Protein AF-A0A8B7SLT6-F1 (afdb_monomer)

Sequence (217 aa):
MVALENPDGGSEAAGDARGGRRTLHFPGCLPNLAGSQVKRFSASKRKQHFINQAVRNSDLVPKAKGRKSLQRLENTQYLLTLLETDGGTSGLEDGDLAPPAAPGIFAEACNNETYVEVWNDFMNRSGEEQERVLRFLEDEGKSKARRRGPNRGEDRRREDPAYTPGECFQRINRRLRAVLKRTRIPMETLETWEERLLRFFSVSPQAVYTAMLDNRC

Solvent-accessible surface area (backbone atoms only — not comparable to full-atom values): 14299 Å² total; per-residue (Å²): 132,85,86,82,87,86,85,92,80,87,81,86,90,82,80,88,80,91,82,91,77,89,76,86,84,86,88,84,88,78,86,75,80,75,73,82,78,74,77,81,64,51,72,68,59,50,51,50,48,53,51,54,50,50,50,73,70,35,92,83,44,81,70,89,54,52,72,71,54,44,50,50,49,54,49,54,52,51,53,51,53,51,51,54,55,76,69,50,66,100,68,86,78,92,81,69,93,64,75,78,73,76,71,50,76,65,54,49,47,71,67,31,64,71,56,45,49,56,48,48,62,48,70,74,42,55,71,73,52,42,53,51,52,52,51,50,52,51,51,50,50,50,47,53,55,52,73,42,39,92,83,68,58,71,64,56,77,77,58,57,89,44,94,42,77,67,53,53,54,65,69,48,56,70,68,57,45,57,43,60,75,71,48,90,72,62,64,68,59,54,51,54,52,48,54,53,50,54,57,48,40,72,79,37,79,86,63,85,87,78,82,86,73,78,91,81,129

InterPro domains:
  IPR025952 R3H-associated N-terminal domain [PF13902] (46-182)
  IPR039629 R3H domain-containing protein 4 [PTHR32019] (1-216)

Secondary structure (DSSP, 8-state):
------------------------------------------HHHHHHHHHHHHHHHSTTS-----HHHHHHHHHHHHHHHHHHHHHS---------SPPPPPPHHHHHHH-HHHHHHHHHHHTS-HHHHHHHHHHHHHHHHHHHHHS-TTSS--TTTS-S-SSHHHHHHHS-HHHHHHHTTS---HHHHHHHHHHHHHHHHH-TT-----------

Foldseek 3Di:
DDDDDDDDDDDDDDDYDDDDDDDDDDDDDDDDPDPPCPPPDDPVRVVVVVVVVVQVVDPPDPPPQDPVSVVVVVVVVVVVVVVVVVPPDPDDDPDDPDDPPDQPPVSVLCVDPVNVVVVVVLVPDDPVVNVVVVVVVVVVVVVVVVVVPPPPPPPCVVVPPPPDPVVVLVPDDPVVNVCPVVDDDPPVVVVVVVVVVCVVCVVPVPDDDDDPDPPDD

pLDDT: mean 70.29, std 20.54, range [29.11, 96.38]

Radius of gyration: 45.14 Å; Cα contacts (8 Å, |Δi|>4): 29; chains: 1; bounding box: 126×65×81 Å

Organism: Hipposideros armiger (NCBI:txid186990)

Structure (mmCIF, N/CA/C/O backbone):
data_AF-A0A8B7SLT6-F1
#
_entry.id   AF-A0A8B7SLT6-F1
#
loop_
_atom_site.group_PDB
_atom_site.id
_atom_site.type_symbol
_atom_site.label_atom_id
_atom_site.label_alt_id
_atom_site.label_comp_id
_atom_site.label_asym_id
_atom_site.label_entity_id
_atom_site.label_seq_id
_atom_site.pdbx_PDB_ins_code
_atom_site.Cartn_x
_atom_site.Cartn_y
_atom_site.Cartn_z
_atom_site.occupancy
_atom_site.B_iso_or_equiv
_atom_site.auth_seq_id
_atom_site.auth_comp_id
_atom_site.auth_asym_id
_atom_site.auth_atom_id
_atom_site.pdbx_PDB_model_num
ATOM 1 N N . MET A 1 1 ? -104.554 -44.653 42.209 1.00 34.91 1 MET A N 1
ATOM 2 C CA . MET A 1 1 ? -103.519 -43.921 41.443 1.00 34.91 1 MET A CA 1
ATOM 3 C C . MET A 1 1 ? -102.907 -42.911 42.401 1.00 34.91 1 MET A C 1
ATOM 5 O O . MET A 1 1 ? -103.650 -42.073 42.882 1.00 34.91 1 MET A O 1
ATOM 9 N N . VAL A 1 2 ? -101.755 -43.224 43.010 1.00 36.97 2 VAL A N 1
ATOM 10 C CA . VAL A 1 2 ? -100.398 -42.787 42.580 1.00 36.97 2 VAL A CA 1
ATOM 11 C C . VAL A 1 2 ? -100.366 -41.248 42.498 1.00 36.97 2 VAL A C 1
ATOM 13 O O . VAL A 1 2 ? -100.973 -40.708 41.582 1.00 36.97 2 VAL A O 1
ATOM 16 N N . ALA A 1 3 ? -99.978 -40.524 43.562 1.00 33.44 3 ALA A N 1
ATOM 17 C CA . ALA A 1 3 ? -98.608 -40.257 44.068 1.00 33.44 3 ALA A CA 1
ATOM 18 C C . ALA A 1 3 ? -97.830 -39.303 43.126 1.00 33.44 3 ALA A C 1
ATOM 20 O O . ALA A 1 3 ? -97.865 -39.514 41.923 1.00 33.44 3 ALA A O 1
ATOM 21 N N . LEU A 1 4 ? -97.106 -38.262 43.555 1.00 38.06 4 LEU A N 1
ATOM 22 C CA . LEU A 1 4 ? -96.657 -37.837 44.885 1.00 38.06 4 LEU A CA 1
ATOM 23 C C . LEU A 1 4 ? -96.155 -36.365 44.800 1.00 38.06 4 LEU A C 1
ATOM 25 O O . LEU A 1 4 ? -95.495 -36.008 43.830 1.00 38.06 4 LEU A O 1
ATOM 29 N N . GLU A 1 5 ? -96.473 -35.583 45.836 1.00 36.22 5 GLU A N 1
ATOM 30 C CA . GLU A 1 5 ? -95.665 -34.553 46.534 1.00 36.22 5 GLU A CA 1
ATOM 31 C C . GLU A 1 5 ? -95.183 -33.218 45.895 1.00 36.22 5 GLU A C 1
ATOM 33 O O . GLU A 1 5 ? -94.265 -33.124 45.088 1.00 36.22 5 GLU A O 1
ATOM 38 N N . ASN A 1 6 ? -95.813 -32.168 46.439 1.00 34.72 6 ASN A N 1
ATOM 39 C CA . ASN A 1 6 ? -95.406 -30.788 46.779 1.00 34.72 6 ASN A CA 1
ATOM 40 C C . ASN A 1 6 ? -94.359 -30.741 47.944 1.00 34.72 6 ASN A C 1
ATOM 42 O O . ASN A 1 6 ? -94.104 -31.812 48.497 1.00 34.72 6 ASN A O 1
ATOM 46 N N . PRO A 1 7 ? -93.924 -29.581 48.525 1.00 58.62 7 PRO A N 1
ATOM 47 C CA . PRO A 1 7 ? -93.826 -28.178 48.049 1.00 58.62 7 PRO A CA 1
ATOM 48 C C . PRO A 1 7 ? -92.598 -27.349 48.587 1.00 58.62 7 PRO A C 1
ATOM 50 O O . PRO A 1 7 ? -91.807 -27.804 49.404 1.00 58.62 7 PRO A O 1
ATOM 53 N N . ASP A 1 8 ? -92.561 -26.072 48.174 1.00 35.28 8 ASP A N 1
ATOM 54 C CA . ASP A 1 8 ? -92.380 -24.838 48.983 1.00 35.28 8 ASP A CA 1
ATOM 55 C C . ASP A 1 8 ? -91.033 -24.245 49.449 1.00 35.28 8 ASP A C 1
ATOM 57 O O . ASP A 1 8 ? -90.126 -24.897 49.957 1.00 35.28 8 ASP A O 1
ATOM 61 N N . GLY A 1 9 ? -91.034 -22.902 49.379 1.00 30.88 9 GLY A N 1
ATOM 62 C CA . GLY A 1 9 ? -90.126 -21.945 50.023 1.00 30.88 9 GLY A CA 1
ATOM 63 C C . GLY A 1 9 ? -89.819 -20.757 49.095 1.00 30.88 9 GLY A C 1
ATOM 64 O O . GLY A 1 9 ? -88.844 -20.815 48.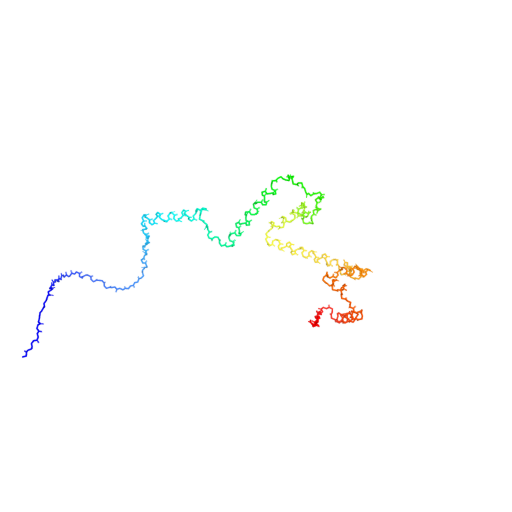357 1.00 30.88 9 GLY A O 1
ATOM 65 N N . GLY A 1 10 ? -90.706 -19.760 48.935 1.00 30.88 10 GLY A N 1
ATOM 66 C CA . GLY A 1 10 ? -90.735 -18.504 49.722 1.00 30.88 10 GLY A CA 1
ATOM 67 C C . GLY A 1 10 ? -89.516 -17.603 49.413 1.00 30.88 10 GLY A C 1
ATOM 68 O O . GLY A 1 10 ? -88.392 -18.038 49.595 1.00 30.88 10 GLY A O 1
ATOM 69 N N . SER A 1 11 ? -89.596 -16.348 48.957 1.00 38.28 11 SER A N 1
ATOM 70 C CA . SER A 1 11 ? -90.464 -15.263 49.413 1.00 38.28 11 SER A CA 1
ATOM 71 C C . SER A 1 11 ? -90.471 -14.077 48.425 1.00 38.28 11 SER A C 1
ATOM 73 O O . SER A 1 11 ? -89.460 -13.741 47.809 1.00 38.28 11 SER A O 1
ATOM 75 N N . GLU A 1 12 ? -91.643 -13.452 48.362 1.00 30.81 12 GLU A N 1
ATOM 76 C CA . GLU A 1 12 ? -92.057 -12.148 47.825 1.00 30.81 12 GLU A CA 1
ATOM 77 C C . GLU A 1 12 ? -91.106 -10.980 48.178 1.00 30.81 12 GLU A C 1
ATOM 79 O O . GLU A 1 12 ? -90.474 -10.990 49.229 1.00 30.81 12 GLU A O 1
ATOM 84 N N . ALA A 1 13 ? -90.798 -10.052 47.264 1.00 31.53 13 ALA A N 1
ATOM 85 C CA . ALA A 1 13 ? -91.570 -8.899 46.756 1.00 31.53 13 ALA A CA 1
ATOM 86 C C . ALA A 1 13 ? -91.250 -7.578 47.480 1.00 31.53 13 ALA A C 1
ATOM 88 O O . ALA A 1 13 ? -91.223 -7.514 48.702 1.00 31.53 13 ALA A O 1
ATOM 89 N N . ALA A 1 14 ? -91.031 -6.535 46.674 1.00 33.81 14 ALA A N 1
ATOM 90 C CA . ALA A 1 14 ? -91.301 -5.104 46.889 1.00 33.81 14 ALA A CA 1
ATOM 91 C C . ALA A 1 14 ? -90.418 -4.363 45.866 1.00 33.81 14 ALA A C 1
ATOM 93 O O . ALA A 1 14 ? -89.196 -4.446 45.913 1.00 33.81 14 ALA A O 1
ATOM 94 N N . GLY A 1 15 ? -90.965 -3.777 44.803 1.00 29.11 15 GLY A N 1
ATOM 95 C CA . GLY A 1 15 ? -91.937 -2.689 44.876 1.00 29.11 15 GLY A CA 1
ATOM 96 C C . GLY A 1 15 ? -91.137 -1.387 44.930 1.00 29.11 15 GLY A C 1
ATOM 97 O O . GLY A 1 15 ? -90.548 -1.086 45.956 1.00 29.11 15 GLY A O 1
ATOM 98 N N . ASP A 1 16 ? -90.912 -0.762 43.771 1.00 29.59 16 ASP A N 1
ATOM 99 C CA . ASP A 1 16 ? -91.577 0.503 43.390 1.00 29.59 16 ASP A CA 1
ATOM 100 C C . ASP A 1 16 ? -90.836 1.713 44.017 1.00 29.59 16 ASP A C 1
ATOM 102 O O . ASP A 1 16 ? -90.320 1.647 45.117 1.00 29.59 16 ASP A O 1
ATOM 106 N N . ALA A 1 17 ? -90.662 2.886 43.431 1.00 32.38 17 ALA A N 1
ATOM 107 C CA . ALA A 1 17 ? -91.117 3.452 42.188 1.00 32.38 17 ALA A CA 1
ATOM 108 C C . ALA A 1 17 ? -90.279 4.726 41.952 1.00 32.38 17 ALA A C 1
ATOM 110 O O . ALA A 1 17 ? -89.983 5.472 42.881 1.00 32.38 17 ALA A O 1
ATOM 111 N N . ARG A 1 18 ? -90.072 5.025 40.668 1.00 33.69 18 ARG A N 1
ATOM 112 C CA . ARG A 1 18 ? -90.150 6.367 40.060 1.00 33.69 18 ARG A CA 1
ATOM 113 C C . ARG A 1 18 ? -89.019 7.374 40.288 1.00 33.69 18 ARG A C 1
ATOM 115 O O . ARG A 1 18 ? -88.792 7.910 41.361 1.00 33.69 18 ARG A O 1
ATOM 122 N N . GLY A 1 19 ? -88.477 7.800 39.149 1.00 32.41 19 GLY A N 1
ATOM 123 C CA . GLY A 1 19 ? -87.758 9.062 39.013 1.00 32.41 19 GLY A CA 1
ATOM 124 C C . GLY A 1 19 ? -87.166 9.267 37.625 1.00 32.41 19 GLY A C 1
ATOM 125 O O . GLY A 1 19 ? -86.016 9.665 37.505 1.00 32.41 19 GLY A O 1
ATOM 126 N N . GLY A 1 20 ? -87.912 8.953 36.562 1.00 32.75 20 GLY A N 1
ATOM 127 C CA . GLY A 1 20 ? -87.465 9.229 35.202 1.00 32.75 20 GLY A CA 1
ATOM 128 C C . GLY A 1 20 ? -87.372 10.732 34.951 1.00 32.75 20 GLY A C 1
ATOM 129 O O . GLY A 1 20 ? -88.389 11.424 34.939 1.00 32.75 20 GLY A O 1
ATOM 130 N N . ARG A 1 21 ? -86.173 11.225 34.639 1.00 37.00 21 ARG A N 1
ATOM 131 C CA . ARG A 1 21 ? -86.024 12.367 33.738 1.00 37.00 21 ARG A CA 1
ATOM 132 C C . ARG A 1 21 ? -85.173 11.931 32.556 1.00 37.00 21 ARG A C 1
ATOM 134 O O . ARG A 1 21 ? -84.009 11.573 32.682 1.00 37.00 21 ARG A O 1
ATOM 141 N N . ARG A 1 22 ? -85.866 11.868 31.424 1.00 41.84 22 ARG A N 1
ATOM 142 C CA . ARG A 1 22 ? -85.396 11.473 30.105 1.00 41.84 22 ARG A CA 1
ATOM 143 C C . ARG A 1 22 ? -84.306 12.429 29.634 1.00 41.84 22 ARG A C 1
ATOM 145 O O . ARG A 1 22 ? -84.577 13.618 29.504 1.00 41.84 22 ARG A O 1
ATOM 152 N N . THR A 1 23 ? -83.175 11.878 29.220 1.00 39.81 23 THR A N 1
ATOM 153 C CA . THR A 1 23 ? -82.415 12.456 28.112 1.00 39.81 23 THR A CA 1
ATOM 154 C C . THR A 1 23 ? -81.866 11.306 27.287 1.00 39.81 23 THR A C 1
ATOM 156 O O . THR A 1 23 ? -80.933 10.613 27.684 1.00 39.81 23 THR A O 1
ATOM 159 N N . LEU A 1 24 ? -82.545 11.047 26.169 1.00 36.31 24 LEU A N 1
ATOM 160 C CA . LEU A 1 24 ? -82.068 10.147 25.134 1.00 36.31 24 LEU A CA 1
ATOM 161 C C . LEU A 1 24 ? -80.771 10.715 24.549 1.00 36.31 24 LEU A C 1
ATOM 163 O O . LEU A 1 24 ? -80.653 11.902 24.257 1.00 36.31 24 LEU A O 1
ATOM 167 N N . HIS A 1 25 ? -79.815 9.809 24.446 1.00 40.84 25 HIS A N 1
ATOM 168 C CA . HIS A 1 25 ? -78.479 9.919 23.887 1.00 40.84 25 HIS A CA 1
ATOM 169 C C . HIS A 1 25 ? -78.515 10.166 22.369 1.00 40.84 25 HIS A C 1
ATOM 171 O O . HIS A 1 25 ? -79.418 9.635 21.729 1.00 40.84 25 HIS A O 1
ATOM 177 N N . PHE A 1 26 ? -77.537 10.898 21.807 1.00 33.25 26 PHE A N 1
ATOM 178 C CA . PHE A 1 26 ? -76.653 10.485 20.686 1.00 33.25 26 PHE A CA 1
ATOM 179 C C . PHE A 1 26 ? -75.786 11.663 20.158 1.00 33.25 26 PHE A C 1
ATOM 181 O O . PHE A 1 26 ? -76.060 12.809 20.504 1.00 33.25 26 PHE A O 1
ATOM 188 N N . PRO A 1 27 ? -74.650 11.412 19.468 1.00 50.28 27 PRO A N 1
ATOM 189 C CA . PRO A 1 27 ? -73.320 11.688 20.011 1.00 50.28 27 PRO A CA 1
ATOM 190 C C . PRO A 1 27 ? -72.501 12.664 19.141 1.00 50.28 27 PRO A C 1
ATOM 192 O O . PRO A 1 27 ? -72.749 12.815 17.948 1.00 50.28 27 PRO A O 1
ATOM 195 N N . GLY A 1 28 ? -71.445 13.258 19.699 1.00 35.59 28 GLY A N 1
ATOM 196 C CA . GLY A 1 28 ? -70.486 14.009 18.886 1.00 35.59 28 GLY A CA 1
ATOM 197 C C . GLY A 1 28 ? -69.401 14.719 19.686 1.00 35.59 28 GLY A C 1
ATOM 198 O O . GLY A 1 28 ? -69.618 15.822 20.161 1.00 35.59 28 GLY A O 1
ATOM 199 N N . CYS A 1 29 ? -68.232 14.073 19.762 1.00 45.47 29 CYS A N 1
ATOM 200 C CA . CYS A 1 29 ? -66.897 14.650 19.970 1.00 45.47 29 CYS A CA 1
ATOM 201 C C . CYS A 1 29 ? -66.620 15.458 21.250 1.00 45.47 29 CYS A C 1
ATOM 203 O O . CYS A 1 29 ? -66.844 16.655 21.266 1.00 45.47 29 CYS A O 1
ATOM 205 N N . LEU A 1 30 ? -65.958 14.828 22.235 1.00 45.31 30 LEU A N 1
ATOM 206 C CA . LEU A 1 30 ? -64.610 15.190 22.728 1.00 45.31 30 LEU A CA 1
ATOM 207 C C . LEU A 1 30 ? -64.044 13.994 23.535 1.00 45.31 30 LEU A C 1
ATOM 209 O O . LEU A 1 30 ? -64.775 13.433 24.355 1.00 45.31 30 LEU A O 1
ATOM 213 N N . PRO A 1 31 ? -62.783 13.553 23.338 1.00 44.34 31 PRO A N 1
ATOM 214 C CA . PRO A 1 31 ? -62.210 12.499 24.167 1.00 44.34 31 PRO A CA 1
ATOM 215 C C . PRO A 1 31 ? -62.012 13.026 25.591 1.00 44.34 31 PRO A C 1
ATOM 217 O O . PRO A 1 31 ? -61.275 13.984 25.825 1.00 44.34 31 PRO A O 1
ATOM 220 N N . ASN A 1 32 ? -62.688 12.386 26.544 1.00 46.81 32 ASN A N 1
ATOM 221 C CA . ASN A 1 32 ? -62.491 12.615 27.967 1.00 46.81 32 ASN A CA 1
ATOM 222 C C . ASN A 1 32 ? -61.027 12.290 28.300 1.00 46.81 32 ASN A C 1
ATOM 224 O O . ASN A 1 32 ? -60.573 11.174 28.033 1.00 46.81 32 ASN A O 1
ATOM 228 N N . LEU A 1 33 ? -60.283 13.265 28.830 1.00 46.06 33 LEU A N 1
ATOM 229 C CA . LEU A 1 33 ? -58.910 13.081 29.293 1.00 46.06 33 LEU A CA 1
ATOM 230 C C . LEU A 1 33 ? -58.903 11.917 30.284 1.00 46.06 33 LEU A C 1
ATOM 232 O O . LEU A 1 33 ? -59.396 12.038 31.405 1.00 46.06 33 LEU A O 1
ATOM 236 N N . ALA A 1 34 ? -58.379 10.771 29.844 1.00 40.78 34 ALA A N 1
ATOM 237 C CA . ALA A 1 34 ? -58.188 9.615 30.695 1.00 40.78 34 ALA A CA 1
ATOM 238 C C . ALA A 1 34 ? -57.331 10.059 31.880 1.00 40.78 34 ALA A C 1
ATOM 240 O O . ALA A 1 34 ? -56.144 10.357 31.731 1.00 40.78 34 ALA A O 1
ATOM 241 N N . GLY A 1 35 ? -57.964 10.149 33.051 1.00 39.09 35 GLY A N 1
ATOM 242 C CA . GLY A 1 35 ? -57.286 10.419 34.303 1.00 39.09 35 GLY A CA 1
ATOM 243 C C . GLY A 1 35 ? -56.084 9.492 34.414 1.00 39.09 35 GLY A C 1
ATOM 244 O O . GLY A 1 35 ? -56.218 8.273 34.297 1.00 39.09 35 GLY A O 1
ATOM 245 N N . SER A 1 36 ? -54.909 10.093 34.586 1.00 44.12 36 SER A N 1
ATOM 246 C CA . SER A 1 36 ? -53.654 9.397 34.827 1.00 44.12 36 SER A CA 1
ATOM 247 C C . SER A 1 36 ? -53.840 8.455 36.015 1.00 44.12 36 SER A C 1
ATOM 249 O O . SER A 1 36 ? -53.837 8.870 37.175 1.00 44.12 36 SER A O 1
ATOM 251 N N . GLN A 1 37 ? -54.055 7.171 35.727 1.00 48.66 37 GLN A N 1
ATOM 252 C CA . GLN A 1 37 ? -54.092 6.116 36.729 1.00 48.66 37 GLN A CA 1
ATOM 253 C C . GLN A 1 37 ? -52.653 5.871 37.185 1.00 48.66 37 GLN A C 1
ATOM 255 O O . GLN A 1 37 ? -52.019 4.878 36.818 1.00 48.66 37 GLN A O 1
ATOM 260 N N . VAL A 1 38 ? -52.111 6.788 37.990 1.00 51.38 38 VAL A N 1
ATOM 261 C CA . VAL A 1 38 ? -50.897 6.527 38.759 1.00 51.38 38 VAL A CA 1
ATOM 262 C C . VAL A 1 38 ? -51.265 5.427 39.746 1.00 51.38 38 VAL A C 1
ATOM 264 O O . VAL A 1 38 ? -51.829 5.685 40.810 1.00 51.38 38 VAL A O 1
ATOM 267 N N . LYS A 1 39 ? -50.994 4.173 39.363 1.00 63.06 39 LYS A N 1
ATOM 268 C CA . LYS A 1 39 ? -51.107 3.003 40.237 1.00 63.06 39 LYS A CA 1
ATOM 269 C C . LYS A 1 39 ? -50.317 3.314 41.505 1.00 63.06 39 LYS A C 1
ATOM 271 O O . LYS A 1 39 ? -49.088 3.271 41.505 1.00 63.06 39 LYS A O 1
ATOM 276 N N . ARG A 1 40 ? -51.022 3.675 42.581 1.00 64.38 40 ARG A N 1
ATOM 277 C CA . ARG A 1 40 ? -50.433 3.928 43.897 1.00 64.38 40 ARG A CA 1
ATOM 278 C C . ARG A 1 40 ? -49.821 2.619 44.380 1.00 64.38 40 ARG A C 1
ATOM 280 O O . ARG A 1 40 ? -50.506 1.751 44.910 1.00 64.38 40 ARG A O 1
ATOM 287 N N . PHE A 1 41 ? -48.526 2.451 44.131 1.00 61.34 41 PHE A N 1
ATOM 288 C CA . PHE A 1 41 ? -47.772 1.316 44.636 1.00 61.34 41 PHE A CA 1
ATOM 289 C C . PHE A 1 41 ? -47.784 1.358 46.163 1.00 61.34 41 PHE A C 1
ATOM 291 O O . PHE A 1 41 ? -47.546 2.414 46.760 1.00 61.34 41 PHE A O 1
ATOM 298 N N . SER A 1 42 ? -48.052 0.209 46.787 1.00 75.75 42 SER A N 1
ATOM 299 C CA . SER A 1 42 ? -47.973 0.065 48.239 1.00 75.75 42 SER A CA 1
ATOM 300 C C . SER A 1 42 ? -46.590 0.492 48.739 1.00 75.75 42 SER A C 1
ATOM 302 O O . SER A 1 42 ? -45.593 0.376 48.020 1.00 75.75 42 SER A O 1
ATOM 304 N N . ALA A 1 43 ? -46.506 0.978 49.979 1.00 76.88 43 ALA A N 1
ATOM 305 C CA . ALA A 1 43 ? -45.235 1.389 50.579 1.00 76.88 43 ALA A CA 1
ATOM 306 C C . ALA A 1 43 ? -44.180 0.267 50.515 1.00 76.88 43 ALA A C 1
ATOM 308 O O . ALA A 1 43 ? -43.015 0.534 50.236 1.00 76.88 43 ALA A O 1
ATOM 309 N N . SER A 1 44 ? -44.608 -0.992 50.666 1.00 77.00 44 SER A N 1
ATOM 310 C CA . SER A 1 44 ? -43.767 -2.180 50.473 1.00 77.00 44 SER A CA 1
ATOM 311 C C . SER A 1 44 ? -43.239 -2.295 49.037 1.00 77.00 44 SER A C 1
ATOM 313 O O . SER A 1 44 ? -42.033 -2.400 48.824 1.00 77.00 44 SER A O 1
ATOM 315 N N . LYS A 1 45 ? -44.105 -2.152 48.025 1.00 81.75 45 LYS A N 1
ATOM 316 C CA . LYS A 1 45 ? -43.701 -2.211 46.612 1.00 81.75 45 LYS A CA 1
ATOM 317 C C . LYS A 1 45 ? -42.795 -1.042 46.209 1.00 81.75 45 LYS A C 1
ATOM 319 O O . LYS A 1 45 ? -41.903 -1.214 45.383 1.00 81.75 45 LYS A O 1
ATOM 324 N N . ARG A 1 46 ? -42.973 0.125 46.835 1.00 84.44 46 ARG A N 1
ATOM 325 C CA . ARG A 1 46 ? -42.097 1.292 46.666 1.00 84.44 46 ARG A CA 1
ATOM 326 C C . ARG A 1 46 ? -40.727 1.077 47.320 1.00 84.44 46 ARG A C 1
ATOM 328 O O . ARG A 1 46 ? -39.715 1.356 46.689 1.00 84.44 46 ARG A O 1
ATOM 335 N N . LYS A 1 47 ? -40.674 0.518 48.535 1.00 85.19 47 LYS A N 1
ATOM 336 C CA . LYS A 1 47 ? -39.412 0.117 49.183 1.00 85.19 47 LYS A CA 1
ATOM 337 C C . LYS A 1 47 ? -38.673 -0.935 48.355 1.00 85.19 47 LYS A C 1
ATOM 339 O O . LYS A 1 47 ? -37.494 -0.756 48.074 1.00 85.19 47 LYS A O 1
ATOM 344 N N . GLN A 1 48 ? -39.376 -1.959 47.869 1.00 87.12 48 GLN A N 1
ATOM 345 C CA . GLN A 1 48 ? -38.794 -2.977 46.992 1.00 87.12 48 GLN A CA 1
ATOM 346 C C . GLN A 1 48 ? -38.254 -2.377 45.687 1.00 87.12 48 GLN A C 1
ATOM 348 O O . GLN A 1 48 ? -37.219 -2.815 45.196 1.00 87.12 48 GLN A O 1
ATOM 353 N N . HIS A 1 49 ? -38.918 -1.360 45.130 1.00 84.69 49 HIS A N 1
ATOM 354 C CA . HIS A 1 49 ? -38.418 -0.640 43.960 1.00 84.69 49 HIS A CA 1
ATOM 355 C C . HIS A 1 49 ? -37.072 0.034 44.245 1.00 84.69 49 HIS A C 1
ATOM 357 O O . HIS A 1 49 ? -36.136 -0.158 43.476 1.00 84.69 49 HIS A O 1
ATOM 363 N N . PHE A 1 50 ? -36.949 0.766 45.355 1.00 85.25 50 PHE A N 1
ATOM 364 C CA . PHE A 1 50 ? -35.692 1.422 45.726 1.00 85.25 50 PHE A CA 1
ATOM 365 C C . PHE A 1 50 ? -34.582 0.426 46.063 1.00 85.25 50 PHE A C 1
ATOM 367 O O . PHE A 1 50 ? -33.449 0.626 45.640 1.00 85.25 50 PHE A O 1
ATOM 374 N N . ILE A 1 51 ? -34.909 -0.684 46.731 1.00 82.12 5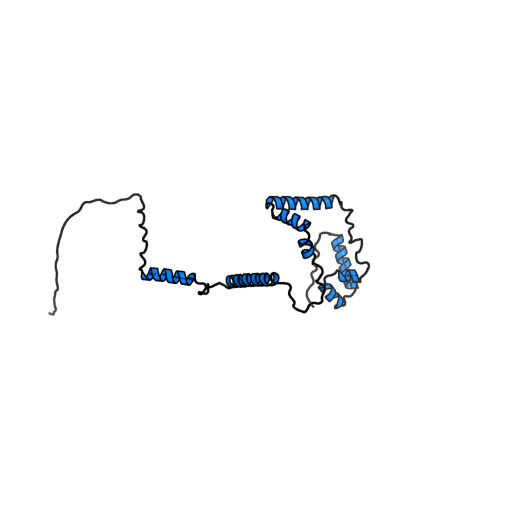1 ILE A N 1
ATOM 375 C CA . ILE A 1 51 ? -33.961 -1.778 46.983 1.00 82.12 51 ILE A CA 1
ATOM 376 C C . ILE A 1 51 ? -33.481 -2.368 45.653 1.00 82.12 51 ILE A C 1
ATOM 378 O O . ILE A 1 51 ? -32.284 -2.425 45.397 1.00 82.12 51 ILE A O 1
ATOM 382 N N . ASN A 1 52 ? -34.397 -2.722 44.750 1.00 79.25 52 ASN A N 1
ATOM 383 C CA . ASN A 1 52 ? -34.047 -3.262 43.436 1.00 79.25 52 ASN A CA 1
ATOM 384 C C . ASN A 1 52 ? -33.274 -2.252 42.571 1.00 79.25 52 ASN A C 1
ATOM 386 O O . ASN A 1 52 ? -32.486 -2.646 41.715 1.00 79.25 52 ASN A O 1
ATOM 390 N N . GLN A 1 53 ? -33.521 -0.955 42.748 1.00 77.69 53 GLN A N 1
ATOM 391 C CA . GLN A 1 53 ? -32.814 0.111 42.047 1.00 77.69 53 GLN A CA 1
ATOM 392 C C . GLN A 1 53 ? -31.397 0.299 42.598 1.00 77.69 53 GLN A C 1
ATOM 394 O O . GLN A 1 53 ? -30.467 0.437 41.812 1.00 77.69 53 GLN A O 1
ATOM 399 N N . ALA A 1 54 ? -31.211 0.234 43.917 1.00 74.62 54 ALA A N 1
ATOM 400 C CA . ALA A 1 54 ? -29.896 0.268 44.550 1.00 74.62 54 ALA A CA 1
ATOM 401 C C . ALA A 1 54 ? -29.066 -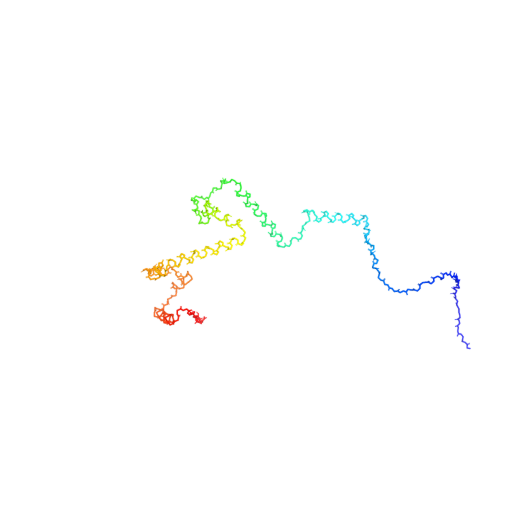0.979 44.203 1.00 74.62 54 ALA A C 1
ATOM 403 O O . ALA A 1 54 ? -27.896 -0.859 43.875 1.00 74.62 54 ALA A O 1
ATOM 404 N N . VAL A 1 55 ? -29.691 -2.159 44.173 1.00 70.06 55 VAL A N 1
ATOM 405 C CA . VAL A 1 55 ? -29.054 -3.432 43.792 1.00 70.06 55 VAL A CA 1
ATOM 406 C C . VAL A 1 55 ? -28.634 -3.444 42.316 1.00 70.06 55 VAL A C 1
ATOM 408 O O . VAL A 1 55 ? -27.586 -3.969 41.980 1.00 70.06 55 VAL A O 1
ATOM 411 N N . ARG A 1 56 ? -29.402 -2.829 41.406 1.00 65.62 56 ARG A N 1
ATOM 412 C CA . ARG A 1 56 ? -28.994 -2.703 39.989 1.00 65.62 56 ARG A CA 1
ATOM 413 C C . ARG A 1 56 ? -27.884 -1.678 39.748 1.00 65.62 56 ARG A C 1
ATOM 415 O O . ARG A 1 56 ? -27.218 -1.753 38.715 1.00 65.62 56 ARG A O 1
ATOM 422 N N . ASN A 1 57 ? -27.742 -0.714 40.653 1.00 61.38 57 ASN A N 1
ATOM 423 C CA . ASN A 1 57 ? -26.730 0.338 40.593 1.00 61.38 57 ASN A CA 1
ATOM 424 C C . ASN A 1 57 ? -25.521 0.055 41.493 1.00 61.38 57 ASN A C 1
ATOM 426 O O . ASN A 1 57 ? -24.602 0.865 41.508 1.00 61.38 57 ASN A O 1
ATOM 430 N N . SER A 1 58 ? -25.504 -1.057 42.234 1.00 66.44 58 SER A N 1
ATOM 431 C CA . SER A 1 58 ? -24.329 -1.462 42.993 1.00 66.44 58 SER A CA 1
ATOM 432 C C . SER A 1 58 ? -23.353 -2.196 42.079 1.00 66.44 58 SER A C 1
ATOM 434 O O . SER A 1 58 ? -23.732 -3.080 41.309 1.00 66.44 58 SER A O 1
ATOM 436 N N . ASP A 1 59 ? -22.069 -1.871 42.210 1.00 57.62 59 ASP A N 1
ATOM 437 C CA . ASP A 1 59 ? -20.976 -2.570 41.519 1.00 57.62 59 ASP A CA 1
ATOM 438 C C . ASP A 1 59 ? -20.825 -4.038 41.968 1.00 57.62 59 ASP A C 1
ATOM 440 O O . ASP A 1 59 ? -20.062 -4.805 41.386 1.00 57.62 59 ASP A O 1
ATOM 444 N N . LEU A 1 60 ? -21.591 -4.441 42.989 1.00 54.50 60 LEU A N 1
ATOM 445 C CA . LEU A 1 60 ? -21.634 -5.784 43.565 1.00 54.50 60 LEU A CA 1
ATOM 446 C C . LEU A 1 60 ? -22.594 -6.738 42.839 1.00 54.50 60 LEU A C 1
ATOM 448 O O . LEU A 1 60 ? -22.541 -7.941 43.086 1.00 54.50 60 LEU A O 1
ATOM 452 N N . VAL A 1 61 ? -23.473 -6.246 41.956 1.00 52.75 61 VAL A N 1
ATOM 453 C CA . VAL A 1 61 ? -24.245 -7.124 41.069 1.00 52.75 61 VAL A CA 1
ATOM 454 C C . VAL A 1 61 ? -23.499 -7.236 39.751 1.00 52.75 61 VAL A C 1
ATOM 456 O O . VAL A 1 61 ? -23.346 -6.222 39.063 1.00 52.75 61 VAL A O 1
ATOM 459 N N . PRO A 1 62 ? -23.076 -8.449 39.346 1.00 58.78 62 PRO A N 1
ATOM 460 C CA . PRO A 1 62 ? -22.547 -8.663 38.016 1.00 58.78 62 PR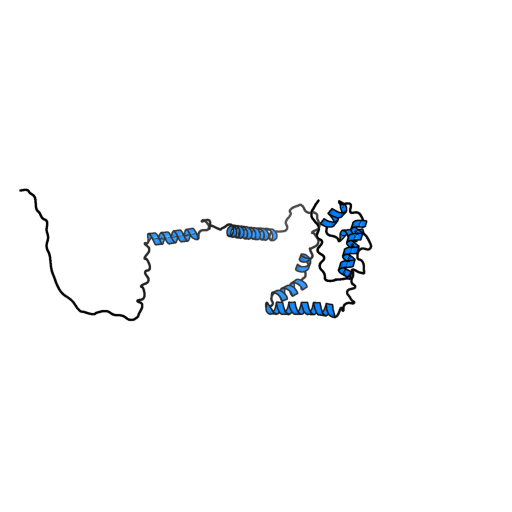O A CA 1
ATOM 461 C C . PRO A 1 62 ? -23.599 -8.179 37.023 1.00 58.78 62 PRO A C 1
ATOM 463 O O . PRO A 1 62 ? -24.626 -8.828 36.807 1.00 58.78 62 PRO A O 1
ATOM 466 N N . LYS A 1 63 ? -23.376 -7.005 36.415 1.00 56.53 63 LYS A N 1
ATOM 467 C CA . LYS A 1 63 ? -24.082 -6.665 35.185 1.00 56.53 63 LYS A CA 1
ATOM 468 C C . LYS A 1 63 ? -23.859 -7.875 34.297 1.00 56.53 63 LYS A C 1
ATOM 470 O O . LYS A 1 63 ? -22.709 -8.280 34.132 1.00 56.53 63 LYS A O 1
ATOM 475 N N . ALA A 1 64 ? -24.932 -8.473 33.786 1.00 57.94 64 ALA A N 1
ATOM 476 C CA . ALA A 1 64 ? -24.850 -9.509 32.768 1.00 57.94 64 ALA A CA 1
ATOM 477 C C . ALA A 1 64 ? -24.249 -8.864 31.509 1.00 57.94 64 ALA A C 1
ATOM 479 O O . ALA A 1 64 ? -24.934 -8.491 30.560 1.00 57.94 64 ALA A O 1
ATOM 480 N N . LYS A 1 65 ? -22.943 -8.608 31.568 1.00 65.62 65 LYS A N 1
ATOM 481 C CA . LYS A 1 65 ? -22.115 -8.065 30.517 1.00 65.62 65 LYS A CA 1
ATOM 482 C C . LYS A 1 65 ? -21.955 -9.244 29.581 1.00 65.62 65 LYS A C 1
ATOM 484 O O . LYS A 1 65 ? -21.261 -10.204 29.896 1.00 65.62 65 LYS A O 1
ATOM 489 N N . GLY A 1 66 ? -22.650 -9.207 28.446 1.00 80.44 66 GLY A N 1
ATOM 490 C CA . GLY A 1 66 ? -22.388 -10.171 27.383 1.00 80.44 66 GLY A CA 1
ATOM 491 C C . GLY A 1 66 ? -20.896 -10.160 27.040 1.00 80.44 66 GLY A C 1
ATOM 492 O O . GLY A 1 66 ? -20.216 -9.160 27.276 1.00 80.44 66 GLY A O 1
ATOM 493 N N . ARG A 1 67 ? -20.386 -11.241 26.448 1.00 82.94 67 ARG A N 1
ATOM 494 C CA . ARG A 1 67 ? -18.959 -11.418 26.113 1.00 82.94 67 ARG A CA 1
ATOM 495 C C . ARG A 1 67 ? -18.295 -10.164 25.519 1.00 82.94 67 ARG A C 1
ATOM 497 O O . ARG A 1 67 ? -17.190 -9.811 25.897 1.00 82.94 67 ARG A O 1
ATOM 504 N N . LYS A 1 68 ? -19.004 -9.426 24.657 1.00 87.38 68 LYS A N 1
ATOM 505 C CA . LYS A 1 68 ? -18.541 -8.158 24.060 1.00 87.38 68 LYS A CA 1
ATOM 506 C C . LYS A 1 68 ? -18.357 -7.018 25.072 1.00 87.38 68 LYS A C 1
ATOM 508 O O . LYS A 1 68 ? -17.451 -6.210 24.917 1.00 87.38 68 LYS A O 1
ATOM 513 N N . SER A 1 69 ? -19.225 -6.912 26.075 1.00 84.06 69 SER A N 1
ATOM 514 C CA . SER A 1 69 ? -19.106 -5.911 27.143 1.00 84.06 69 SER A CA 1
ATOM 515 C C . SER A 1 69 ? -18.036 -6.286 28.165 1.00 84.06 69 SER A C 1
ATOM 517 O O . SER A 1 69 ? -17.438 -5.377 28.732 1.00 84.06 69 SER A O 1
ATOM 519 N N . LEU A 1 70 ? -17.811 -7.582 28.396 1.00 85.31 70 LEU A N 1
ATOM 520 C CA . LEU A 1 70 ? -16.697 -8.070 29.208 1.00 85.31 70 LEU A CA 1
ATOM 521 C C . LEU A 1 70 ? -15.367 -7.763 28.507 1.00 85.31 70 LEU A C 1
ATOM 523 O O . LEU A 1 70 ? -14.543 -7.063 29.075 1.00 85.31 70 LEU A O 1
ATOM 527 N N . GLN A 1 71 ? -15.248 -8.114 27.222 1.00 88.25 71 GLN A N 1
ATOM 528 C CA . GLN A 1 71 ? -14.070 -7.809 26.406 1.00 88.25 71 GLN A CA 1
ATOM 529 C C . GLN A 1 71 ? -13.754 -6.310 26.370 1.00 88.25 71 GLN A C 1
ATOM 531 O O . GLN A 1 71 ? -12.599 -5.918 26.403 1.00 88.25 71 GLN A O 1
ATOM 536 N N . ARG A 1 72 ? -14.772 -5.440 26.301 1.00 92.00 72 ARG A N 1
ATOM 537 C CA . ARG A 1 72 ? -14.555 -3.983 26.354 1.00 92.00 72 ARG A CA 1
ATOM 538 C C . ARG A 1 72 ? -13.957 -3.542 27.684 1.00 92.00 72 ARG A C 1
ATOM 540 O O . ARG A 1 72 ? -13.086 -2.687 27.675 1.00 92.00 72 ARG A O 1
ATOM 547 N N . LEU A 1 73 ? -14.425 -4.117 28.790 1.00 89.81 73 LEU A N 1
ATOM 548 C CA . LEU A 1 73 ? -13.894 -3.818 30.115 1.00 89.81 73 LEU A CA 1
ATOM 549 C C . LEU A 1 73 ? -12.447 -4.303 30.242 1.00 89.81 73 LEU A C 1
ATOM 551 O O . LEU A 1 73 ? -11.594 -3.521 30.641 1.00 89.81 73 LEU A O 1
ATOM 555 N N . GLU A 1 74 ? -12.183 -5.548 29.843 1.00 91.06 74 GLU A N 1
ATOM 556 C CA . GLU A 1 74 ? -10.842 -6.142 29.837 1.00 91.06 74 GLU A CA 1
ATOM 557 C C . GLU A 1 74 ? -9.883 -5.331 28.961 1.00 91.06 74 GLU A C 1
ATOM 559 O O . GLU A 1 74 ? -8.786 -5.001 29.395 1.00 91.06 74 GLU A O 1
ATOM 564 N N . ASN A 1 75 ? -10.317 -4.923 27.764 1.00 94.50 75 ASN A N 1
ATOM 565 C CA . ASN A 1 75 ? -9.522 -4.073 26.880 1.00 94.50 75 ASN A CA 1
ATOM 566 C C . ASN A 1 75 ? -9.225 -2.711 27.521 1.00 94.50 75 ASN A C 1
ATOM 568 O O . ASN A 1 75 ? -8.100 -2.236 27.429 1.00 94.50 75 ASN A O 1
ATOM 572 N N . THR A 1 76 ? -10.210 -2.067 28.158 1.00 94.69 76 THR A N 1
ATOM 573 C CA . THR A 1 76 ? -9.984 -0.790 28.850 1.00 94.69 76 THR A CA 1
ATOM 574 C C . THR A 1 76 ? -8.993 -0.949 29.999 1.00 94.69 76 THR A C 1
ATOM 576 O O . THR A 1 76 ? -8.103 -0.118 30.135 1.00 94.69 76 THR A O 1
ATOM 579 N N . GLN A 1 77 ? -9.113 -2.014 30.793 1.00 93.44 77 GLN A N 1
ATOM 580 C CA . GLN A 1 77 ? -8.176 -2.303 31.879 1.00 93.44 77 GLN A CA 1
ATOM 581 C C . GLN A 1 77 ? -6.766 -2.558 31.346 1.00 93.44 77 GLN A C 1
ATOM 583 O O . GLN A 1 77 ? -5.822 -1.954 31.833 1.00 93.44 77 GLN A O 1
ATOM 588 N N . TYR A 1 78 ? -6.637 -3.368 30.294 1.00 93.38 78 TYR A N 1
ATOM 589 C CA . TYR A 1 78 ? -5.360 -3.639 29.643 1.00 93.38 78 TYR A CA 1
ATOM 590 C C . TYR A 1 78 ? -4.678 -2.360 29.140 1.00 93.38 78 TYR A C 1
ATOM 592 O O . TYR A 1 78 ? -3.494 -2.156 29.388 1.00 93.38 78 TYR A O 1
ATOM 600 N N . LEU A 1 79 ? -5.426 -1.470 28.477 1.00 94.06 79 LEU A N 1
ATOM 601 C CA . LEU A 1 79 ? -4.888 -0.193 28.002 1.00 94.06 79 LEU A CA 1
ATOM 602 C C . LEU A 1 79 ? -4.413 0.700 29.156 1.00 94.06 79 LEU A C 1
ATOM 604 O O . LEU A 1 79 ? -3.356 1.311 29.037 1.00 94.06 79 LEU A O 1
ATOM 608 N N . LEU A 1 80 ? -5.159 0.759 30.266 1.00 90.88 80 LEU A N 1
ATOM 609 C CA . LEU A 1 80 ? -4.747 1.501 31.463 1.00 90.88 80 LEU A CA 1
ATOM 610 C C . LEU A 1 80 ? -3.464 0.924 32.071 1.00 90.88 80 LEU A C 1
ATOM 612 O O . LEU A 1 80 ? -2.556 1.685 32.378 1.00 90.88 80 LEU A O 1
ATOM 616 N N . THR A 1 81 ? -3.342 -0.402 32.156 1.00 89.69 81 THR A N 1
ATOM 617 C CA . THR A 1 81 ? -2.120 -1.060 32.644 1.00 89.69 81 THR A CA 1
ATOM 618 C C . THR A 1 81 ? -0.909 -0.772 31.752 1.00 89.69 81 THR A C 1
ATOM 620 O O . THR A 1 81 ? 0.178 -0.523 32.265 1.00 89.69 81 THR A O 1
ATOM 623 N N . LEU A 1 82 ? -1.070 -0.753 30.423 1.00 87.06 82 LEU A N 1
ATOM 624 C CA . LEU A 1 82 ? 0.016 -0.367 29.511 1.00 87.06 82 LEU A CA 1
ATOM 625 C C . LEU A 1 82 ? 0.453 1.087 29.726 1.00 87.06 82 LEU A C 1
ATOM 627 O O . LEU A 1 82 ? 1.645 1.357 29.805 1.00 87.06 82 LEU A O 1
ATOM 631 N N . LEU A 1 83 ? -0.505 2.005 29.879 1.00 79.44 83 LEU A N 1
ATOM 632 C CA . LEU A 1 83 ? -0.236 3.417 30.176 1.00 79.44 83 LEU A CA 1
ATOM 633 C C . LEU A 1 83 ? 0.482 3.602 31.522 1.00 79.44 83 LEU A C 1
ATOM 635 O O . LEU A 1 83 ? 1.379 4.433 31.630 1.00 79.44 83 LEU A O 1
ATOM 639 N N . GLU A 1 84 ? 0.105 2.827 32.540 1.00 76.12 84 GLU A N 1
ATOM 640 C CA . GLU A 1 84 ? 0.785 2.806 33.842 1.00 76.12 84 GLU A CA 1
ATOM 641 C C . GLU A 1 84 ? 2.226 2.288 33.724 1.00 76.12 84 GLU A C 1
ATOM 643 O O . GLU A 1 84 ? 3.115 2.784 34.415 1.00 76.12 84 GLU A O 1
ATOM 648 N N . THR A 1 85 ? 2.468 1.339 32.816 1.00 63.94 85 THR A N 1
ATOM 649 C CA . THR A 1 85 ? 3.796 0.753 32.577 1.00 63.94 85 THR A CA 1
ATOM 650 C C . THR A 1 85 ? 4.701 1.698 31.778 1.00 63.94 85 THR A C 1
ATOM 652 O O . THR A 1 85 ? 5.870 1.839 32.114 1.00 63.94 85 THR A O 1
ATOM 655 N N . ASP A 1 86 ? 4.166 2.411 30.781 1.00 58.47 86 ASP A N 1
ATOM 656 C CA . ASP A 1 86 ? 4.921 3.415 30.010 1.00 58.47 86 ASP A CA 1
ATOM 657 C C . ASP A 1 86 ? 5.165 4.718 30.802 1.00 58.47 86 ASP A C 1
ATOM 659 O O . ASP A 1 86 ? 6.114 5.453 30.523 1.00 58.47 86 ASP A O 1
ATOM 663 N N . GLY A 1 87 ? 4.319 5.025 31.794 1.00 54.12 87 GLY A N 1
ATOM 664 C CA . GLY A 1 87 ? 4.458 6.204 32.658 1.00 54.12 87 GLY A CA 1
ATOM 665 C C . GLY A 1 87 ? 5.383 6.006 33.866 1.00 54.12 87 GLY A C 1
ATOM 666 O O . GLY A 1 87 ? 5.839 6.986 34.462 1.00 54.12 87 GLY A O 1
ATOM 667 N N . GLY A 1 88 ? 5.666 4.757 34.240 1.00 46.94 88 GLY A N 1
ATOM 668 C CA . GLY A 1 88 ? 6.551 4.401 35.342 1.00 46.94 88 GLY A CA 1
ATOM 669 C C . GLY A 1 88 ? 7.956 4.110 34.841 1.00 46.94 88 GLY A C 1
ATOM 670 O O . GLY A 1 88 ? 8.236 2.982 34.479 1.00 46.94 88 GLY A O 1
ATOM 671 N N . THR A 1 89 ? 8.826 5.125 34.848 1.00 42.78 89 THR A N 1
ATOM 672 C CA . THR A 1 89 ? 10.298 5.012 34.869 1.00 42.78 89 THR A CA 1
ATOM 673 C C . THR A 1 89 ? 10.900 3.812 34.124 1.00 42.78 89 THR A C 1
ATOM 675 O O . THR A 1 89 ? 10.938 2.711 34.667 1.00 42.78 89 THR A O 1
ATOM 678 N N . SER A 1 90 ? 11.536 4.064 32.972 1.00 51.41 90 SER A N 1
ATOM 679 C CA . SER A 1 90 ? 12.685 3.267 32.515 1.00 51.41 90 SER A CA 1
ATOM 680 C C . SER A 1 90 ? 13.617 3.012 33.699 1.00 51.41 90 SER A C 1
ATOM 682 O O . SER A 1 90 ? 14.369 3.891 34.120 1.00 51.41 90 SER A O 1
ATOM 684 N N . GLY A 1 91 ? 13.500 1.831 34.285 1.00 46.09 91 GLY A N 1
ATOM 685 C CA . GLY A 1 91 ? 14.027 1.526 35.599 1.00 46.09 91 GLY A CA 1
ATOM 686 C C . GLY A 1 91 ? 14.353 0.053 35.663 1.00 46.09 91 GLY A C 1
ATOM 687 O O . GLY A 1 91 ? 13.624 -0.710 36.276 1.00 46.09 91 GLY A O 1
ATOM 688 N N . LEU A 1 92 ? 15.477 -0.291 35.034 1.00 50.84 92 LEU A N 1
ATOM 689 C CA . LEU A 1 92 ? 16.327 -1.406 35.438 1.00 50.84 92 LEU A CA 1
ATOM 690 C C . LEU A 1 92 ? 15.634 -2.781 35.468 1.00 50.84 92 LEU A C 1
ATOM 692 O O . LEU A 1 92 ? 15.508 -3.386 36.523 1.00 50.84 92 LEU A O 1
ATOM 696 N N . GLU A 1 93 ? 15.282 -3.314 34.300 1.00 47.41 93 GLU A N 1
ATOM 697 C CA . GLU A 1 93 ? 15.329 -4.766 34.103 1.00 47.41 93 GLU A CA 1
ATOM 698 C C . GLU A 1 93 ? 16.542 -5.063 33.216 1.00 47.41 93 GLU A C 1
ATOM 700 O O . GLU A 1 93 ? 16.639 -4.654 32.058 1.00 47.41 93 GLU A O 1
ATOM 705 N N . ASP A 1 94 ? 17.524 -5.678 33.860 1.00 53.41 94 ASP A N 1
ATOM 706 C CA . ASP A 1 94 ? 18.802 -6.143 33.344 1.00 53.41 94 ASP A CA 1
ATOM 707 C C . ASP A 1 94 ? 18.559 -7.206 32.260 1.00 53.41 94 ASP A C 1
ATOM 709 O O . ASP A 1 94 ? 18.216 -8.346 32.572 1.00 53.41 94 ASP A O 1
ATOM 713 N N . GLY A 1 95 ? 18.665 -6.846 30.973 1.00 56.16 95 GLY A N 1
ATOM 714 C CA . GLY A 1 95 ? 18.500 -7.859 29.928 1.00 56.16 95 GLY A CA 1
ATOM 715 C C . GLY A 1 95 ? 18.235 -7.433 28.489 1.00 56.16 95 GLY A C 1
ATOM 716 O O . GLY A 1 95 ? 17.585 -8.198 27.785 1.00 56.16 95 GLY A O 1
ATOM 717 N N . ASP A 1 96 ? 18.738 -6.296 28.002 1.00 51.62 96 ASP A N 1
ATOM 718 C CA . ASP A 1 96 ? 18.952 -6.155 26.554 1.00 51.62 96 ASP A CA 1
ATOM 719 C C . ASP A 1 96 ? 20.141 -5.230 26.260 1.00 51.62 96 ASP A C 1
ATOM 721 O O . ASP A 1 96 ? 20.042 -4.007 26.272 1.00 51.62 96 ASP A O 1
ATOM 725 N N . LEU A 1 97 ? 21.308 -5.840 26.032 1.00 58.06 97 LEU A N 1
ATOM 726 C CA . LEU A 1 97 ? 22.525 -5.163 25.569 1.00 58.06 97 LEU A CA 1
ATOM 727 C C . LEU A 1 97 ? 22.507 -4.921 24.047 1.00 58.06 97 LEU A C 1
ATOM 729 O O . LEU A 1 97 ? 23.557 -4.663 23.453 1.00 58.06 97 LEU A O 1
ATOM 733 N N . ALA A 1 98 ? 21.353 -5.021 23.383 1.00 63.16 98 ALA A N 1
ATOM 734 C CA . ALA A 1 98 ? 21.215 -4.521 22.027 1.00 63.16 98 ALA A CA 1
ATOM 735 C C . ALA A 1 98 ? 21.126 -2.984 22.057 1.00 63.16 98 ALA A C 1
ATOM 737 O O . ALA A 1 98 ? 20.328 -2.424 22.812 1.00 63.16 98 ALA A O 1
ATOM 738 N N . PRO A 1 99 ? 21.904 -2.263 21.225 1.00 64.81 99 PRO A N 1
ATOM 739 C CA . PRO A 1 99 ? 21.612 -0.863 20.951 1.00 64.81 99 PRO A CA 1
ATOM 740 C C . PRO A 1 99 ? 20.135 -0.747 20.556 1.00 64.81 99 PRO A C 1
ATOM 742 O O . PRO A 1 99 ? 19.678 -1.587 19.769 1.00 64.81 99 PRO A O 1
ATOM 745 N N . PRO A 1 100 ? 19.388 0.252 21.065 1.00 66.75 100 PRO A N 1
ATOM 746 C CA . PRO A 1 100 ? 17.998 0.432 20.680 1.00 66.75 100 PRO A CA 1
ATOM 747 C C . PRO A 1 100 ? 17.923 0.441 19.156 1.00 66.75 100 PRO A C 1
ATOM 749 O O . PRO A 1 100 ? 18.683 1.158 18.495 1.00 66.75 100 PRO A O 1
ATOM 752 N N . ALA A 1 101 ? 17.068 -0.423 18.603 1.00 69.88 101 ALA A N 1
ATOM 753 C CA . ALA A 1 101 ? 16.892 -0.525 17.165 1.00 69.88 101 ALA A CA 1
ATOM 754 C C . ALA A 1 101 ? 16.666 0.881 16.597 1.00 69.88 101 ALA A C 1
ATOM 756 O O . ALA A 1 101 ? 15.908 1.666 17.174 1.00 69.88 101 ALA A O 1
ATOM 757 N N . ALA A 1 102 ? 17.349 1.201 15.492 1.00 72.44 102 ALA A N 1
ATOM 758 C CA . ALA A 1 102 ? 17.186 2.492 14.840 1.00 72.44 102 ALA A CA 1
ATOM 759 C C . ALA A 1 102 ? 15.681 2.771 14.655 1.00 72.44 102 ALA A C 1
ATOM 761 O O . ALA A 1 102 ? 14.956 1.846 14.261 1.00 72.44 102 ALA A O 1
ATOM 762 N N . PRO A 1 103 ? 15.201 3.991 14.969 1.00 77.88 103 PRO A N 1
ATOM 763 C CA . PRO A 1 103 ? 13.785 4.313 14.896 1.00 77.88 103 PRO A CA 1
ATOM 764 C C . PRO A 1 103 ? 13.220 3.868 13.548 1.00 77.88 103 PRO A C 1
ATOM 766 O O . PRO A 1 103 ? 13.780 4.174 12.497 1.00 77.88 103 PRO A O 1
ATOM 769 N N . GLY A 1 104 ? 12.128 3.101 13.566 1.00 84.00 104 GLY A N 1
ATOM 770 C CA . GLY A 1 104 ? 11.465 2.713 12.325 1.00 84.00 104 GLY A CA 1
ATOM 771 C C . GLY A 1 104 ? 11.014 3.952 11.547 1.00 84.00 104 GLY A C 1
ATOM 772 O O . GLY A 1 104 ? 10.789 5.004 12.136 1.00 84.00 104 GLY A O 1
ATOM 773 N N . ILE A 1 105 ? 10.803 3.820 10.236 1.00 83.88 105 ILE A N 1
ATOM 774 C CA . ILE A 1 105 ? 10.393 4.937 9.359 1.00 83.88 105 ILE A CA 1
ATOM 775 C C . ILE A 1 105 ? 9.187 5.715 9.918 1.00 83.88 105 ILE A C 1
ATOM 777 O O . ILE A 1 105 ? 9.124 6.935 9.810 1.00 83.88 105 ILE A O 1
ATOM 781 N N . PHE A 1 106 ? 8.241 5.026 10.565 1.00 84.69 106 PHE A N 1
ATOM 782 C CA . PHE A 1 106 ? 7.101 5.672 11.220 1.00 84.69 106 PHE A CA 1
ATOM 783 C C . PHE A 1 106 ? 7.477 6.408 12.511 1.00 84.69 106 PHE A C 1
ATOM 785 O O . PHE A 1 106 ? 6.927 7.468 12.770 1.00 84.69 106 PHE A O 1
ATOM 792 N N . ALA A 1 107 ? 8.417 5.883 13.301 1.00 86.94 107 ALA A N 1
ATOM 793 C CA . ALA A 1 107 ? 8.916 6.572 14.489 1.00 86.94 107 ALA A CA 1
ATOM 794 C C . ALA A 1 107 ? 9.674 7.849 14.099 1.00 86.94 107 ALA A C 1
ATOM 796 O O . ALA A 1 107 ? 9.465 8.894 14.700 1.00 86.94 107 ALA A O 1
ATOM 797 N N . GLU A 1 108 ? 10.485 7.797 13.041 1.00 87.25 108 GLU A N 1
ATOM 798 C CA . GLU A 1 108 ? 11.160 8.978 12.497 1.00 87.25 108 GLU A CA 1
ATOM 799 C C . GLU A 1 108 ? 10.159 10.005 11.945 1.00 87.25 108 GLU A C 1
ATOM 801 O O . GLU A 1 108 ? 10.272 11.193 12.235 1.00 87.25 108 GLU A O 1
ATOM 806 N N . ALA A 1 109 ? 9.136 9.556 11.212 1.00 86.50 109 ALA A N 1
ATOM 807 C CA . ALA A 1 109 ? 8.108 10.443 10.675 1.00 86.50 109 ALA A CA 1
ATOM 808 C C . ALA A 1 109 ? 7.255 11.106 11.771 1.00 86.50 109 ALA A C 1
ATOM 810 O O . ALA A 1 109 ? 6.940 12.286 11.654 1.00 86.50 109 ALA A O 1
ATOM 811 N N . CYS A 1 110 ? 6.914 10.378 12.839 1.00 84.19 110 CYS A N 1
ATOM 812 C CA . CYS A 1 110 ? 6.178 10.922 13.985 1.00 84.19 110 CYS A CA 1
ATOM 813 C C . CYS A 1 110 ? 7.030 11.844 14.869 1.00 84.19 110 CYS A C 1
ATOM 815 O O . CYS A 1 110 ? 6.475 12.668 15.585 1.00 84.19 110 CYS A O 1
ATOM 817 N N . ASN A 1 111 ? 8.358 11.716 14.819 1.00 86.81 111 ASN A N 1
ATOM 818 C CA . ASN A 1 111 ? 9.287 12.616 15.507 1.00 86.81 111 ASN A CA 1
ATOM 819 C C . ASN A 1 111 ? 9.669 13.836 14.651 1.00 86.81 111 ASN A C 1
ATOM 821 O O . ASN A 1 111 ? 10.336 14.746 15.140 1.00 86.81 111 ASN A O 1
ATOM 825 N N . ASN A 1 112 ? 9.281 13.860 13.374 1.00 91.94 112 ASN A N 1
ATOM 826 C CA . ASN A 1 112 ? 9.548 14.974 12.478 1.00 91.94 112 ASN A CA 1
ATOM 827 C C . ASN A 1 112 ? 8.486 16.064 12.669 1.00 91.94 112 ASN A C 1
ATOM 829 O O . ASN A 1 112 ? 7.348 15.916 12.223 1.00 91.94 112 ASN A O 1
ATOM 833 N N . GLU A 1 113 ? 8.884 17.163 13.307 1.00 91.19 113 GLU A N 1
ATOM 834 C CA . GLU A 1 113 ? 8.017 18.303 13.626 1.00 91.19 113 GLU A CA 1
ATOM 835 C C . GLU A 1 113 ? 7.280 18.828 12.386 1.00 91.19 113 GLU A C 1
ATOM 837 O O . GLU A 1 113 ? 6.058 18.933 12.396 1.00 91.19 113 GLU A O 1
ATOM 842 N N . THR A 1 114 ? 7.979 18.992 11.262 1.00 93.19 114 THR A N 1
ATOM 843 C CA . THR A 1 114 ? 7.392 19.459 10.000 1.00 93.19 114 THR A CA 1
ATOM 844 C C . THR A 1 114 ? 6.303 18.524 9.466 1.00 93.19 114 THR A C 1
ATOM 846 O O . THR A 1 114 ? 5.267 18.976 8.977 1.00 93.19 114 THR A O 1
ATOM 849 N N . TYR A 1 115 ? 6.514 17.205 9.515 1.00 90.88 115 TYR A N 1
ATOM 850 C CA . TYR A 1 115 ? 5.501 16.250 9.051 1.00 90.88 115 TYR A CA 1
ATOM 851 C C . TYR A 1 115 ? 4.296 16.205 9.981 1.00 90.88 115 TYR A C 1
ATOM 853 O O . TYR A 1 115 ? 3.163 16.132 9.501 1.00 90.88 115 TYR A O 1
ATOM 861 N N . VAL A 1 116 ? 4.531 16.279 11.291 1.00 92.06 116 VAL A N 1
ATOM 862 C CA . VAL A 1 116 ? 3.468 16.327 12.295 1.00 92.06 116 VAL A CA 1
ATOM 863 C C . VAL A 1 116 ? 2.643 17.605 12.152 1.00 92.06 116 VAL A C 1
ATOM 865 O O . VAL A 1 116 ? 1.419 17.524 12.184 1.00 92.06 116 VAL A O 1
ATOM 868 N N . GLU A 1 117 ? 3.271 18.758 11.923 1.00 94.12 117 GLU A N 1
ATOM 869 C CA . GLU A 1 117 ? 2.591 20.034 11.675 1.00 94.12 117 GLU A CA 1
ATOM 870 C C . GLU A 1 117 ? 1.696 19.972 10.435 1.00 94.12 117 GLU A C 1
ATOM 872 O O . GLU A 1 117 ? 0.500 20.242 10.525 1.00 94.12 117 GLU A O 1
ATOM 877 N N . VAL A 1 118 ? 2.231 19.529 9.291 1.00 92.69 118 VAL A N 1
ATOM 878 C CA . VAL A 1 118 ? 1.453 19.396 8.045 1.00 92.69 118 VAL A CA 1
ATOM 879 C C . VAL A 1 118 ? 0.296 18.410 8.214 1.00 92.69 118 VAL A C 1
ATOM 881 O O . VAL A 1 118 ? -0.804 18.635 7.700 1.00 92.69 118 VAL A O 1
ATOM 884 N N . TRP A 1 119 ? 0.524 17.312 8.937 1.00 93.50 119 TRP A N 1
ATOM 885 C CA . TRP A 1 119 ? -0.514 16.333 9.235 1.00 93.50 119 TRP A CA 1
ATOM 886 C C . TRP A 1 119 ? -1.605 16.915 10.136 1.00 93.50 119 TRP A C 1
ATOM 888 O O . TRP A 1 119 ? -2.790 16.742 9.854 1.00 93.50 119 TRP A O 1
ATOM 898 N N . ASN A 1 120 ? -1.224 17.639 11.185 1.00 94.44 120 ASN A N 1
ATOM 899 C CA . ASN A 1 120 ? -2.151 18.291 12.103 1.00 94.44 120 ASN A CA 1
ATOM 900 C C . ASN A 1 120 ? -2.994 19.351 11.374 1.00 94.44 120 ASN A C 1
ATOM 902 O O . ASN A 1 120 ? -4.220 19.360 11.479 1.00 94.44 120 ASN A O 1
ATOM 906 N N . ASP A 1 121 ? -2.358 20.170 10.537 1.00 94.88 121 ASP A N 1
ATOM 907 C CA . ASP A 1 121 ? -3.016 21.157 9.680 1.00 94.88 121 ASP A CA 1
ATOM 908 C C . ASP A 1 121 ? -3.988 20.529 8.682 1.00 94.88 121 ASP A C 1
ATOM 910 O O . ASP A 1 121 ? -4.993 21.142 8.323 1.00 94.88 121 ASP A O 1
ATOM 914 N N . PHE A 1 122 ? -3.703 19.324 8.192 1.00 95.94 122 PHE A N 1
ATOM 915 C CA . PHE A 1 122 ? -4.626 18.591 7.335 1.00 95.94 122 PHE A CA 1
ATOM 916 C C . PHE A 1 122 ? -5.806 18.027 8.136 1.00 95.94 122 PHE A C 1
ATOM 918 O O . PHE A 1 122 ? -6.961 18.221 7.754 1.00 95.94 122 PHE A O 1
ATOM 925 N N . MET A 1 123 ? -5.528 17.373 9.264 1.00 95.75 123 MET A N 1
ATOM 926 C CA . MET A 1 123 ? -6.538 16.730 10.107 1.00 95.75 123 MET A CA 1
ATOM 927 C C . MET A 1 123 ? -7.517 17.727 10.735 1.00 95.75 123 MET A C 1
ATOM 929 O O . MET A 1 123 ? -8.690 17.396 10.894 1.00 95.75 123 MET A O 1
ATOM 933 N N . ASN A 1 124 ? -7.070 18.951 11.031 1.00 96.38 124 ASN A N 1
ATOM 934 C CA . ASN A 1 124 ? -7.908 20.012 11.600 1.00 96.38 124 ASN A CA 1
ATOM 935 C C . ASN A 1 124 ? -8.759 20.770 10.566 1.00 96.38 124 ASN A C 1
ATOM 937 O O . ASN A 1 124 ? -9.543 21.642 10.942 1.00 96.38 124 ASN A O 1
ATOM 941 N N . ARG A 1 125 ? -8.634 20.468 9.268 1.00 94.06 125 ARG A N 1
ATOM 942 C CA . ARG A 1 125 ? -9.495 21.049 8.224 1.00 94.06 125 ARG A CA 1
ATOM 943 C C . ARG A 1 125 ? -10.867 20.395 8.199 1.00 94.06 125 ARG A C 1
ATOM 945 O O . ARG A 1 125 ? -11.037 19.243 8.595 1.00 94.06 125 ARG A O 1
ATOM 952 N N . SER A 1 126 ? -11.844 21.111 7.648 1.00 95.31 126 SER A N 1
ATOM 953 C CA . SER A 1 126 ? -13.150 20.519 7.344 1.00 95.31 126 SER A CA 1
ATOM 954 C C . SER A 1 126 ? -13.022 19.399 6.299 1.00 95.31 126 SER A C 1
ATOM 956 O O . SER A 1 126 ? -12.124 19.416 5.457 1.00 95.31 126 SER A O 1
ATOM 958 N N . GLY A 1 127 ? -13.938 18.424 6.306 1.00 94.44 127 GLY A N 1
ATOM 959 C CA . GLY A 1 127 ? -13.883 17.294 5.364 1.00 94.44 127 GLY A CA 1
ATOM 960 C C . GLY A 1 127 ? -13.895 17.722 3.888 1.00 94.44 127 GLY A C 1
ATOM 961 O O . GLY A 1 127 ? -13.170 17.159 3.071 1.00 94.44 127 GLY A O 1
ATOM 962 N N . GLU A 1 128 ? -14.645 18.774 3.546 1.00 94.62 128 GLU A N 1
ATOM 963 C CA . GLU A 1 128 ? -14.665 19.340 2.188 1.00 94.62 128 GLU A CA 1
ATOM 964 C C . GLU A 1 128 ? -13.323 19.977 1.790 1.00 94.62 128 GLU A C 1
ATOM 966 O O . GLU A 1 128 ? -12.907 19.922 0.629 1.00 94.62 128 GLU A O 1
ATOM 971 N N . GLU A 1 129 ? -12.631 20.598 2.747 1.00 93.12 129 GLU A N 1
ATOM 972 C CA . GLU A 1 129 ? -11.293 21.156 2.545 1.00 93.12 129 GLU A CA 1
ATOM 973 C C . GLU A 1 129 ? -10.243 20.063 2.407 1.00 93.12 129 GLU A C 1
ATOM 975 O O . GLU A 1 129 ? -9.386 20.170 1.530 1.00 93.12 129 GLU A O 1
ATOM 980 N N . GLN A 1 130 ? -10.328 19.004 3.215 1.00 96.12 130 GLN A N 1
ATOM 981 C CA . GLN A 1 130 ? -9.464 17.833 3.078 1.00 96.12 130 GLN A CA 1
ATOM 982 C C . GLN A 1 130 ? -9.598 17.231 1.677 1.00 96.12 130 GLN A C 1
ATOM 984 O O . GLN A 1 130 ? -8.597 17.000 1.003 1.00 96.12 130 GLN A O 1
ATOM 989 N N . GLU A 1 131 ? -10.826 17.067 1.181 1.00 94.62 131 GLU A N 1
ATOM 990 C CA . GLU A 1 131 ? -11.073 16.546 -0.163 1.00 94.62 131 GLU A CA 1
ATOM 991 C C . GLU A 1 131 ? -10.535 17.483 -1.263 1.00 94.62 131 GLU A C 1
ATOM 993 O O . GLU A 1 131 ? -9.970 17.025 -2.258 1.00 94.62 131 GLU A O 1
ATOM 998 N N . ARG A 1 132 ? -10.648 18.809 -1.087 1.00 95.31 132 ARG A N 1
ATOM 999 C CA . ARG A 1 132 ? -10.017 19.796 -1.986 1.00 95.31 132 ARG A CA 1
ATOM 1000 C C . ARG A 1 132 ? -8.493 19.682 -1.997 1.00 95.31 132 ARG A C 1
ATOM 1002 O O . ARG A 1 132 ? -7.907 19.709 -3.077 1.00 95.31 132 ARG A O 1
ATOM 1009 N N . VAL A 1 133 ? -7.862 19.537 -0.833 1.00 93.12 133 VAL A N 1
ATOM 1010 C CA . VAL A 1 133 ? -6.405 19.365 -0.713 1.00 93.12 133 VAL A CA 1
ATOM 1011 C C . VAL A 1 133 ? -5.957 18.055 -1.363 1.00 93.12 133 VAL A C 1
ATOM 1013 O O . VAL A 1 133 ? -5.000 18.061 -2.132 1.00 93.12 133 VAL A O 1
ATOM 1016 N N . LEU A 1 134 ? -6.672 16.949 -1.134 1.00 94.75 134 LEU A N 1
ATOM 1017 C CA . LEU A 1 134 ? -6.365 15.660 -1.762 1.00 94.75 134 LEU A CA 1
ATOM 1018 C C . LEU A 1 134 ? -6.476 15.725 -3.289 1.00 94.75 134 LEU A C 1
ATOM 1020 O O . LEU A 1 134 ? -5.566 15.268 -3.978 1.00 94.75 134 LEU A O 1
ATOM 1024 N N . ARG A 1 135 ? -7.538 16.347 -3.823 1.00 93.75 135 ARG A N 1
ATOM 1025 C CA . ARG A 1 135 ? -7.685 16.573 -5.272 1.00 93.75 135 ARG A CA 1
ATOM 1026 C C . ARG A 1 135 ? -6.547 17.417 -5.835 1.00 93.75 135 ARG A C 1
ATOM 1028 O O . ARG A 1 135 ? -5.957 17.050 -6.845 1.00 93.75 135 ARG A O 1
ATOM 1035 N N . PHE A 1 136 ? -6.195 18.506 -5.154 1.00 91.94 136 PHE A N 1
ATOM 1036 C CA . PHE A 1 136 ? -5.081 19.358 -5.561 1.00 91.94 136 PHE A CA 1
ATOM 1037 C C . PHE A 1 136 ? -3.757 18.587 -5.604 1.00 91.94 136 PHE A C 1
ATOM 1039 O O . PHE A 1 136 ? -3.023 18.705 -6.580 1.00 91.94 136 PHE A O 1
ATOM 1046 N N . LEU A 1 137 ? -3.465 17.765 -4.592 1.00 91.12 137 LEU A N 1
ATOM 1047 C CA . LEU A 1 137 ? -2.262 16.928 -4.558 1.00 91.12 137 LEU A CA 1
ATOM 1048 C C . LEU A 1 137 ? -2.266 15.856 -5.653 1.00 91.12 137 LEU A C 1
ATOM 1050 O O . LEU A 1 137 ? -1.220 15.571 -6.236 1.00 91.12 137 LEU A O 1
ATOM 1054 N N . GLU A 1 138 ? -3.427 15.280 -5.965 1.00 89.25 138 GLU A N 1
ATOM 1055 C CA . GLU A 1 138 ? -3.576 14.324 -7.060 1.00 89.25 138 GLU A CA 1
ATOM 1056 C C . GLU A 1 138 ? -3.307 14.988 -8.422 1.00 89.25 138 GLU A C 1
ATOM 1058 O O . GLU A 1 138 ? -2.585 14.436 -9.255 1.00 89.25 138 GLU A O 1
ATOM 1063 N N . ASP A 1 139 ? -3.817 16.202 -8.631 1.00 89.06 139 ASP A N 1
ATOM 1064 C CA . ASP A 1 139 ? -3.610 16.988 -9.849 1.00 89.06 139 ASP A CA 1
ATOM 1065 C C . ASP A 1 139 ? -2.183 17.548 -9.954 1.00 89.06 139 ASP A C 1
ATOM 1067 O O . ASP A 1 139 ? -1.598 17.564 -11.039 1.00 89.06 139 ASP A O 1
ATOM 1071 N N . GLU A 1 140 ? -1.558 17.940 -8.843 1.00 86.56 140 GLU A N 1
ATOM 1072 C CA . GLU A 1 140 ? -0.125 18.252 -8.749 1.00 86.56 140 GLU A CA 1
ATOM 1073 C C . GLU A 1 140 ? 0.725 17.019 -9.084 1.00 86.56 140 GLU A C 1
ATOM 1075 O O . GLU A 1 140 ? 1.682 17.112 -9.852 1.00 86.56 140 GLU A O 1
ATOM 1080 N N . GLY A 1 141 ? 0.361 15.842 -8.572 1.00 76.31 141 GLY A N 1
ATOM 1081 C CA . GLY A 1 141 ? 1.025 14.578 -8.883 1.00 76.31 141 GLY A CA 1
ATOM 1082 C C . GLY A 1 141 ? 0.906 14.221 -10.365 1.00 76.31 141 GLY A C 1
ATOM 1083 O O . GLY A 1 141 ? 1.911 13.939 -11.020 1.00 76.31 141 GLY A O 1
ATOM 1084 N N . LYS A 1 142 ? -0.303 14.322 -10.928 1.00 76.94 142 LYS A N 1
ATOM 1085 C CA . LYS A 1 142 ? -0.584 14.113 -12.357 1.00 76.94 142 LYS A CA 1
ATOM 1086 C C . LYS A 1 142 ? 0.102 15.158 -13.230 1.00 76.94 142 LYS A C 1
ATOM 1088 O O . LYS A 1 142 ? 0.610 14.815 -14.290 1.00 76.94 142 LYS A O 1
ATOM 1093 N N . SER A 1 143 ? 0.149 16.422 -12.820 1.00 69.94 143 SER A N 1
ATOM 1094 C CA . SER A 1 143 ? 0.784 17.498 -13.587 1.00 69.94 143 SER A CA 1
ATOM 1095 C C . SER A 1 143 ? 2.308 17.432 -13.515 1.00 69.94 143 SER A C 1
ATOM 1097 O O . SER A 1 143 ? 2.953 17.629 -14.541 1.00 69.94 143 SER A O 1
ATOM 1099 N N . LYS A 1 144 ? 2.906 1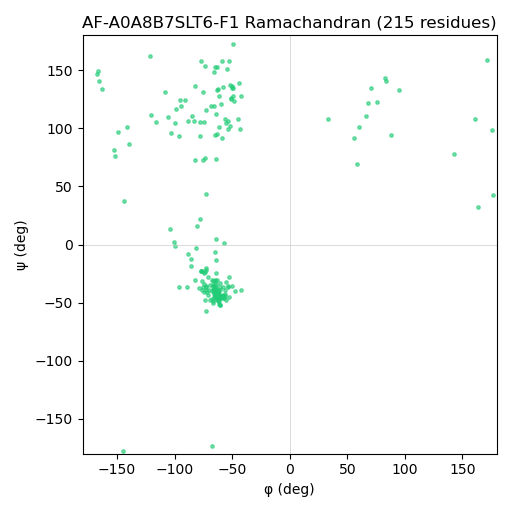7.047 -12.381 1.00 70.56 144 LYS A N 1
ATOM 1100 C CA . LYS A 1 144 ? 4.333 16.692 -12.290 1.00 70.56 144 LYS A CA 1
ATOM 1101 C C . LYS A 1 144 ? 4.647 15.450 -13.123 1.00 70.56 144 LYS A C 1
ATOM 1103 O O . LYS A 1 144 ? 5.669 15.441 -13.803 1.00 70.56 144 LYS A O 1
ATOM 1108 N N . ALA A 1 145 ? 3.757 14.459 -13.148 1.00 61.22 145 ALA A N 1
ATOM 1109 C CA . ALA A 1 145 ? 3.859 13.280 -14.011 1.00 61.22 145 ALA A CA 1
ATOM 1110 C C . ALA A 1 145 ? 3.572 13.566 -15.500 1.00 61.22 145 ALA A C 1
ATOM 1112 O O . ALA A 1 145 ? 3.988 12.790 -16.344 1.00 61.22 145 ALA A O 1
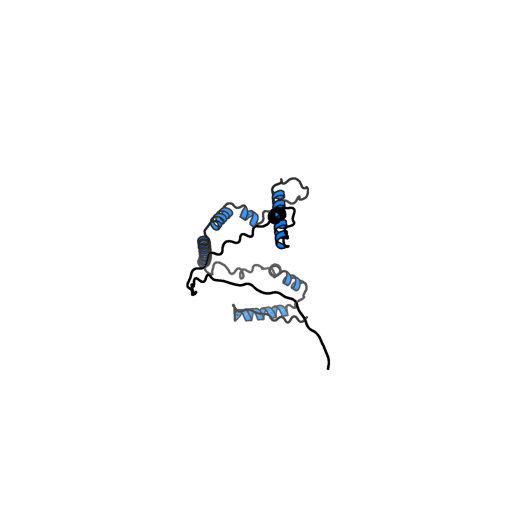ATOM 1113 N N . ARG A 1 146 ? 2.885 14.663 -15.848 1.00 61.09 146 ARG A N 1
ATOM 1114 C CA . ARG A 1 146 ? 2.678 15.119 -17.238 1.00 61.09 146 ARG A CA 1
ATOM 1115 C C . ARG A 1 146 ? 3.788 16.060 -17.715 1.00 61.09 146 ARG A C 1
ATOM 1117 O O . ARG A 1 146 ? 4.181 15.981 -18.872 1.00 61.09 146 ARG A O 1
ATOM 1124 N N . ARG A 1 147 ? 4.314 16.935 -16.841 1.00 59.28 147 ARG A N 1
ATOM 1125 C CA . ARG A 1 147 ? 5.497 17.783 -17.109 1.00 59.28 147 ARG A CA 1
ATOM 1126 C C . ARG A 1 147 ? 6.771 16.946 -17.193 1.00 59.28 147 ARG A C 1
ATOM 1128 O O . ARG A 1 147 ? 7.636 17.232 -18.013 1.00 59.28 147 ARG A O 1
ATOM 1135 N N . ARG A 1 148 ? 6.866 15.874 -16.402 1.00 55.38 148 ARG A N 1
ATOM 1136 C CA . ARG A 1 148 ? 7.717 14.724 -16.716 1.00 55.38 148 ARG A CA 1
ATOM 1137 C C . ARG A 1 148 ? 7.016 13.923 -17.811 1.00 55.38 148 ARG A C 1
ATOM 1139 O O . ARG A 1 148 ? 6.446 12.886 -17.520 1.00 55.38 148 ARG A O 1
ATOM 1146 N N . GLY A 1 149 ? 6.996 14.422 -19.049 1.00 48.72 149 GLY A N 1
ATOM 1147 C CA . GLY A 1 149 ? 6.457 13.659 -20.182 1.00 48.72 149 GLY A CA 1
ATOM 1148 C C . GLY A 1 149 ? 7.032 12.228 -20.241 1.00 48.72 149 GLY A C 1
ATOM 1149 O O . GLY A 1 149 ? 7.989 11.926 -19.521 1.00 48.72 149 GLY A O 1
ATOM 1150 N N . PRO A 1 150 ? 6.528 11.3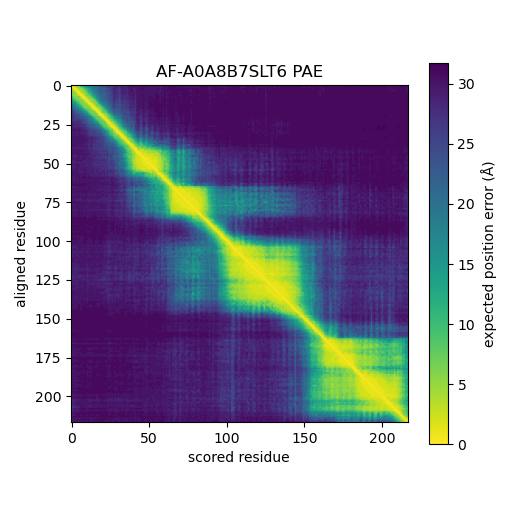42 -21.121 1.00 54.03 150 PRO A N 1
ATOM 1151 C CA . PRO A 1 150 ? 6.899 9.916 -21.170 1.00 54.03 150 PRO A CA 1
ATOM 1152 C C . PRO A 1 150 ? 8.403 9.613 -21.368 1.00 54.03 150 PRO A C 1
ATOM 1154 O O . PRO A 1 150 ? 8.787 8.454 -21.391 1.00 54.03 150 PRO A O 1
ATOM 1157 N N . ASN A 1 151 ? 9.261 10.633 -21.454 1.00 52.97 151 ASN A N 1
ATOM 1158 C CA . ASN A 1 151 ? 10.710 10.549 -21.604 1.00 52.97 151 ASN A CA 1
ATOM 1159 C C . ASN A 1 151 ? 11.535 10.838 -20.331 1.00 52.97 151 ASN A C 1
ATOM 1161 O O . ASN A 1 151 ? 12.740 11.035 -20.445 1.00 52.97 151 ASN A O 1
ATOM 1165 N N . ARG A 1 152 ? 10.955 10.881 -19.119 1.00 55.16 152 ARG A N 1
ATOM 1166 C CA . ARG A 1 152 ? 11.746 10.903 -17.857 1.00 55.16 152 ARG A CA 1
ATOM 1167 C C . ARG A 1 152 ? 11.127 10.125 -16.691 1.00 55.16 152 ARG A C 1
ATOM 1169 O O . ARG A 1 152 ? 11.249 10.487 -15.522 1.00 55.16 152 ARG A O 1
ATOM 1176 N N . GLY A 1 153 ? 10.509 9.003 -17.008 1.00 51.12 153 GLY A N 1
ATOM 1177 C CA . GLY A 1 153 ? 10.939 7.770 -16.376 1.00 51.12 153 GLY A CA 1
ATOM 1178 C C . GLY A 1 153 ? 11.467 6.943 -17.524 1.00 51.12 153 GLY A C 1
ATOM 1179 O O . GLY A 1 153 ? 10.656 6.483 -18.322 1.00 51.12 153 GLY A O 1
ATOM 1180 N N . GLU A 1 154 ? 12.787 6.800 -17.662 1.00 42.47 154 GLU A N 1
ATOM 1181 C CA . GLU A 1 154 ? 13.294 5.617 -18.357 1.00 42.47 154 GLU A CA 1
ATOM 1182 C C . GLU A 1 154 ? 12.462 4.450 -17.841 1.00 42.47 154 GLU A C 1
ATOM 1184 O O . GLU A 1 154 ? 12.262 4.312 -16.626 1.00 42.47 154 GLU A O 1
ATOM 1189 N N . ASP A 1 155 ? 11.891 3.667 -18.751 1.00 49.12 155 ASP A N 1
ATOM 1190 C CA . ASP A 1 155 ? 11.416 2.357 -18.372 1.00 49.12 155 ASP A CA 1
ATOM 1191 C C . ASP A 1 155 ? 12.649 1.631 -17.841 1.00 49.12 155 ASP A C 1
ATOM 1193 O O . ASP A 1 155 ? 13.405 1.035 -18.599 1.00 49.12 155 ASP A O 1
ATOM 1197 N N . ARG A 1 156 ? 12.885 1.723 -16.528 1.00 49.41 156 ARG A N 1
ATOM 1198 C CA . ARG A 1 156 ? 13.978 1.044 -15.828 1.00 49.41 156 ARG A CA 1
ATOM 1199 C C . ARG A 1 156 ? 13.817 -0.476 -15.890 1.00 49.41 156 ARG A C 1
ATOM 1201 O O . ARG A 1 156 ? 14.561 -1.197 -15.251 1.00 49.41 156 ARG A O 1
ATOM 1208 N N . ARG A 1 157 ? 12.815 -0.989 -16.611 1.00 54.16 157 ARG A N 1
ATOM 1209 C CA . ARG A 1 157 ? 12.767 -2.384 -17.054 1.00 54.16 157 ARG A CA 1
ATOM 1210 C C . ARG A 1 157 ? 13.681 -2.645 -18.255 1.00 54.16 157 ARG A C 1
ATOM 1212 O O . ARG A 1 157 ? 14.062 -3.787 -18.452 1.00 54.16 157 ARG A O 1
ATOM 1219 N N . ARG A 1 158 ? 14.032 -1.620 -19.045 1.00 50.56 158 ARG A N 1
ATOM 1220 C CA . ARG A 1 158 ? 15.057 -1.689 -20.104 1.00 50.56 158 ARG A CA 1
ATOM 1221 C C . ARG A 1 158 ? 16.472 -1.511 -19.557 1.00 50.56 158 ARG A C 1
ATOM 1223 O O . ARG A 1 158 ? 17.398 -2.105 -20.094 1.00 50.56 158 ARG A O 1
ATOM 1230 N N . GLU A 1 159 ? 16.629 -0.741 -18.483 1.00 53.44 159 GLU A N 1
ATOM 1231 C CA . GLU A 1 159 ? 17.839 -0.737 -17.650 1.00 53.44 159 GLU A CA 1
ATOM 1232 C C . GLU A 1 159 ? 17.752 -1.904 -16.668 1.00 53.44 159 GLU A C 1
ATOM 1234 O O . GLU A 1 159 ? 17.433 -1.726 -15.496 1.00 53.44 159 GLU A O 1
ATOM 1239 N N . ASP A 1 160 ? 17.921 -3.110 -17.200 1.00 53.44 160 ASP A N 1
ATOM 1240 C CA . ASP A 1 160 ? 17.680 -4.375 -16.517 1.00 53.44 160 ASP A CA 1
ATOM 1241 C C . ASP A 1 160 ? 18.269 -4.384 -15.090 1.00 53.44 160 ASP A C 1
ATOM 1243 O O . ASP A 1 160 ? 19.492 -4.412 -14.917 1.00 53.44 160 ASP A O 1
ATOM 1247 N N . PRO A 1 161 ? 17.443 -4.336 -14.027 1.00 59.41 161 PRO A N 1
ATOM 1248 C CA . PRO A 1 161 ? 17.949 -4.207 -12.669 1.00 59.41 161 PRO A CA 1
ATOM 1249 C C . PRO A 1 161 ? 18.485 -5.534 -12.107 1.00 59.41 161 PRO A C 1
ATOM 1251 O O . PRO A 1 161 ? 18.507 -5.712 -10.888 1.00 59.41 161 PRO A O 1
ATOM 1254 N N . ALA A 1 162 ? 18.845 -6.480 -12.970 1.00 55.44 162 ALA A N 1
ATOM 1255 C CA . ALA A 1 162 ? 19.488 -7.732 -12.628 1.00 55.44 162 ALA A CA 1
ATOM 1256 C C . ALA A 1 162 ? 20.328 -8.221 -13.816 1.00 55.44 162 ALA A C 1
ATOM 1258 O O . ALA A 1 162 ? 19.942 -9.122 -14.552 1.00 55.44 162 ALA A O 1
ATOM 1259 N N . TYR A 1 163 ? 21.533 -7.671 -13.963 1.00 59.16 163 TYR A N 1
ATOM 1260 C CA . TYR A 1 163 ? 22.525 -8.246 -14.880 1.00 59.16 163 TYR A CA 1
ATOM 1261 C C . TYR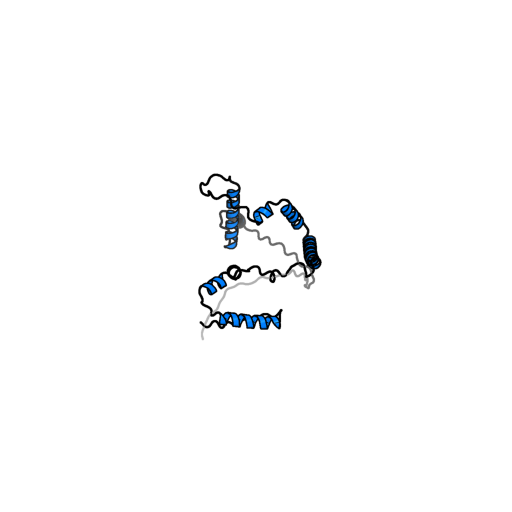 A 1 163 ? 22.951 -9.659 -14.440 1.00 59.16 163 TYR A C 1
ATOM 1263 O O . TYR A 1 163 ? 23.581 -10.400 -15.194 1.00 59.16 163 TYR A O 1
ATOM 1271 N N . THR A 1 164 ? 22.614 -10.043 -13.203 1.00 75.31 164 THR A N 1
ATOM 1272 C CA . THR A 1 164 ? 22.932 -11.351 -12.651 1.00 75.31 164 THR A CA 1
ATOM 1273 C C . THR A 1 164 ? 21.679 -12.232 -12.530 1.00 75.31 164 THR A C 1
ATOM 1275 O O . THR A 1 164 ? 20.675 -11.830 -11.931 1.00 75.31 164 THR A O 1
ATOM 1278 N N . PRO A 1 165 ? 21.730 -13.494 -13.005 1.00 75.62 165 PRO A N 1
ATOM 1279 C CA . PRO A 1 165 ? 20.634 -14.455 -12.840 1.00 75.62 165 PRO A CA 1
ATOM 1280 C C . PRO A 1 165 ? 20.168 -14.625 -11.381 1.00 75.62 165 PRO A C 1
ATOM 1282 O O . PRO A 1 165 ? 19.004 -14.935 -11.116 1.00 75.62 165 PRO A O 1
ATOM 1285 N N . GLY A 1 166 ? 21.067 -14.395 -10.415 1.00 76.44 166 GLY A N 1
ATOM 1286 C CA . GLY A 1 166 ? 20.771 -14.465 -8.985 1.00 76.44 166 GLY A CA 1
ATOM 1287 C C . GLY A 1 166 ? 19.816 -13.373 -8.496 1.00 76.44 166 GLY A C 1
ATOM 1288 O O . GLY A 1 166 ? 18.925 -13.662 -7.698 1.00 76.44 166 GLY A O 1
ATOM 1289 N N . GLU A 1 167 ? 19.950 -12.143 -8.986 1.00 80.00 167 GLU A N 1
ATOM 1290 C CA . GLU A 1 167 ? 19.092 -11.015 -8.599 1.00 80.00 167 GLU A CA 1
ATOM 1291 C C . GLU A 1 167 ? 17.683 -11.146 -9.194 1.00 80.00 167 GLU A C 1
ATOM 1293 O O . GLU A 1 167 ? 16.690 -10.939 -8.486 1.00 80.00 167 GLU A O 1
ATOM 1298 N N . CYS A 1 168 ? 17.576 -11.608 -10.448 1.00 79.62 168 CYS A N 1
ATOM 1299 C CA . CYS A 1 168 ? 16.305 -12.009 -11.066 1.00 79.62 168 CYS A CA 1
ATOM 1300 C C . CYS A 1 168 ? 15.590 -13.063 -10.215 1.00 79.62 168 CYS A C 1
ATOM 1302 O O . CYS A 1 168 ? 14.408 -12.927 -9.878 1.00 79.62 168 CYS A O 1
ATOM 1304 N N . PHE A 1 169 ? 16.334 -14.090 -9.792 1.00 82.31 169 PHE A N 1
ATOM 1305 C CA . PHE A 1 169 ? 15.798 -15.148 -8.948 1.00 82.31 169 PHE A CA 1
ATOM 1306 C C . PHE A 1 169 ? 15.375 -14.642 -7.564 1.00 82.31 169 PHE A C 1
ATOM 1308 O O . PHE A 1 169 ? 14.439 -15.180 -6.985 1.00 82.31 169 PHE A O 1
ATOM 1315 N N . GLN A 1 170 ? 16.013 -13.616 -7.000 1.00 83.44 170 GLN A N 1
ATOM 1316 C CA . GLN A 1 170 ? 15.623 -13.056 -5.701 1.00 83.44 170 GLN A CA 1
ATOM 1317 C C . GLN A 1 170 ? 14.374 -12.164 -5.763 1.00 83.44 170 GLN A C 1
ATOM 1319 O O . GLN A 1 170 ? 13.681 -12.036 -4.751 1.00 83.44 170 GLN A O 1
ATOM 1324 N N . ARG A 1 171 ? 14.037 -11.598 -6.927 1.00 81.94 171 ARG A N 1
ATOM 1325 C CA . ARG A 1 171 ? 12.828 -10.774 -7.112 1.00 81.94 171 ARG A CA 1
ATOM 1326 C C . ARG A 1 171 ? 11.529 -11.569 -7.166 1.00 81.94 171 ARG A C 1
ATOM 1328 O O . ARG A 1 171 ? 10.496 -11.087 -6.707 1.00 81.94 171 ARG A O 1
ATOM 1335 N N . ILE A 1 172 ? 11.556 -12.777 -7.719 1.00 84.56 172 ILE A N 1
ATOM 1336 C CA . ILE A 1 172 ? 10.353 -13.613 -7.824 1.00 84.56 172 ILE A CA 1
ATOM 1337 C C . ILE A 1 172 ? 9.834 -14.030 -6.438 1.00 84.56 172 ILE A C 1
ATOM 1339 O O . ILE A 1 172 ? 10.601 -14.132 -5.484 1.00 84.56 172 ILE A O 1
ATOM 1343 N N . ASN A 1 173 ? 8.530 -14.294 -6.303 1.00 84.88 173 ASN A N 1
ATOM 1344 C CA . ASN A 1 173 ? 7.893 -14.601 -5.013 1.00 84.88 173 ASN A CA 1
ATOM 1345 C C . ASN A 1 173 ? 8.620 -15.739 -4.258 1.00 84.88 173 ASN A C 1
ATOM 1347 O O . ASN A 1 173 ? 8.960 -16.766 -4.848 1.00 84.88 173 ASN A O 1
ATOM 1351 N N . ARG A 1 174 ? 8.809 -15.597 -2.935 1.00 87.25 174 ARG A N 1
ATOM 1352 C CA . ARG A 1 174 ? 9.446 -16.603 -2.057 1.00 87.25 174 ARG A CA 1
ATOM 1353 C C . ARG A 1 174 ? 8.903 -18.019 -2.273 1.00 87.25 174 ARG A C 1
ATOM 1355 O O . ARG A 1 174 ? 9.691 -18.964 -2.259 1.00 87.25 174 ARG A O 1
ATOM 1362 N N . ARG A 1 175 ? 7.589 -18.173 -2.480 1.00 83.81 175 ARG A N 1
ATOM 1363 C CA . ARG A 1 175 ? 6.965 -19.480 -2.761 1.00 83.81 175 ARG A CA 1
ATOM 1364 C C . ARG A 1 175 ? 7.446 -20.057 -4.092 1.00 83.81 175 ARG A C 1
ATOM 1366 O O . ARG A 1 175 ? 7.847 -21.213 -4.130 1.00 83.81 175 ARG A O 1
ATOM 1373 N N . LEU A 1 176 ? 7.487 -19.240 -5.143 1.00 82.75 176 LEU A N 1
ATOM 1374 C CA . LEU A 1 176 ? 7.971 -19.648 -6.463 1.00 82.75 176 LEU A CA 1
ATOM 1375 C C . LEU A 1 176 ? 9.461 -20.017 -6.421 1.00 82.75 176 LEU A C 1
ATOM 1377 O O . LEU A 1 176 ? 9.840 -21.067 -6.926 1.00 82.75 176 LEU A O 1
ATOM 1381 N N . ARG A 1 177 ? 10.290 -19.240 -5.709 1.00 88.44 177 ARG A N 1
ATOM 1382 C CA . ARG A 1 177 ? 11.707 -19.582 -5.467 1.00 88.44 177 ARG A CA 1
ATOM 1383 C C . ARG A 1 177 ? 11.870 -20.948 -4.810 1.00 88.44 177 ARG A C 1
ATOM 1385 O O . ARG A 1 177 ? 12.747 -21.724 -5.173 1.00 88.44 177 ARG A O 1
ATOM 1392 N N . ALA A 1 178 ? 11.047 -21.223 -3.804 1.00 84.44 178 ALA A N 1
ATOM 1393 C CA . ALA A 1 178 ? 11.091 -22.468 -3.052 1.00 84.44 178 ALA A CA 1
ATOM 1394 C C . ALA A 1 178 ? 10.674 -23.685 -3.893 1.00 84.44 178 ALA A C 1
ATOM 1396 O O . ALA A 1 178 ? 11.178 -24.778 -3.634 1.00 84.44 178 ALA A O 1
ATOM 1397 N N . VAL A 1 179 ? 9.779 -23.491 -4.867 1.00 82.00 179 VAL A N 1
ATOM 1398 C CA . VAL A 1 179 ? 9.397 -24.508 -5.854 1.00 82.00 179 VAL A CA 1
ATOM 1399 C C . VAL A 1 179 ? 10.538 -24.708 -6.843 1.00 82.00 179 VAL A C 1
ATOM 1401 O O . VAL A 1 179 ? 11.100 -25.792 -6.865 1.00 82.00 179 VAL A O 1
ATOM 1404 N N . LEU A 1 180 ? 10.989 -23.652 -7.531 1.00 83.00 180 LEU A N 1
ATOM 1405 C CA . LEU A 1 180 ? 12.071 -23.714 -8.525 1.00 83.00 180 LEU A CA 1
ATOM 1406 C C . LEU A 1 180 ? 13.381 -24.317 -7.986 1.00 83.00 180 LEU A C 1
ATOM 1408 O O . LEU A 1 180 ? 14.094 -24.986 -8.721 1.00 83.00 180 LEU A O 1
ATOM 1412 N N . LYS A 1 181 ? 13.700 -24.121 -6.698 1.00 82.06 181 LYS A N 1
ATOM 1413 C CA . LYS A 1 181 ? 14.864 -24.759 -6.049 1.00 82.06 181 LYS A CA 1
ATOM 1414 C C . LYS A 1 181 ? 14.710 -26.263 -5.817 1.00 82.06 181 LYS A C 1
ATOM 1416 O O . LYS A 1 181 ? 15.714 -26.957 -5.703 1.00 82.06 181 LYS A O 1
ATOM 1421 N N . ARG A 1 182 ? 13.480 -26.750 -5.651 1.00 79.94 182 ARG A N 1
ATOM 1422 C CA . ARG A 1 182 ? 13.172 -28.156 -5.341 1.00 79.94 182 ARG A CA 1
ATOM 1423 C C . ARG A 1 182 ? 12.823 -28.954 -6.590 1.00 79.94 182 ARG A C 1
ATOM 1425 O O . ARG A 1 182 ? 13.179 -30.123 -6.680 1.00 79.94 182 ARG A O 1
ATOM 1432 N N . THR A 1 183 ? 12.125 -28.335 -7.534 1.00 77.75 183 THR A N 1
ATOM 1433 C CA . THR A 1 183 ? 11.684 -28.961 -8.777 1.00 77.75 183 THR A CA 1
ATOM 1434 C C . THR A 1 183 ? 12.726 -28.758 -9.862 1.00 77.75 183 THR A C 1
ATOM 1436 O O . THR A 1 183 ? 13.052 -27.620 -10.198 1.00 77.75 183 THR A O 1
ATOM 1439 N N . ARG A 1 184 ? 13.208 -29.847 -10.465 1.00 77.81 184 ARG A N 1
ATOM 1440 C CA . ARG A 1 184 ? 13.959 -29.756 -11.720 1.00 77.81 184 ARG A CA 1
ATOM 1441 C C . ARG A 1 184 ? 12.967 -29.548 -12.856 1.00 77.81 184 ARG A C 1
ATOM 1443 O O . ARG A 1 184 ? 12.261 -30.479 -13.225 1.00 77.81 184 ARG A O 1
ATOM 1450 N N . ILE A 1 185 ? 12.900 -28.328 -13.373 1.00 79.62 185 ILE A N 1
ATOM 1451 C CA . ILE A 1 185 ? 12.103 -28.007 -14.558 1.00 79.62 185 ILE A CA 1
ATOM 1452 C C . ILE A 1 185 ? 13.039 -28.083 -15.771 1.00 79.62 185 ILE A C 1
ATOM 1454 O O . ILE A 1 185 ? 14.083 -27.426 -15.740 1.00 79.62 185 ILE A O 1
ATOM 1458 N N . PRO A 1 186 ? 12.728 -28.883 -16.8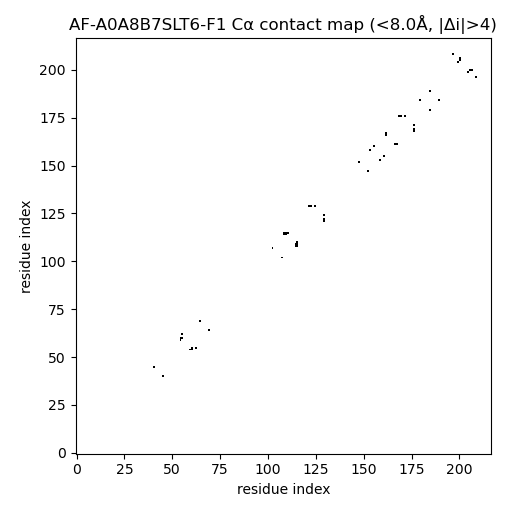08 1.00 84.38 186 PRO A N 1
ATOM 1459 C CA . PRO A 1 186 ? 13.506 -28.889 -18.043 1.00 84.38 186 PRO A CA 1
ATOM 1460 C C . PRO A 1 186 ? 13.544 -27.491 -18.668 1.00 84.38 186 PRO A C 1
ATOM 1462 O O . PRO A 1 186 ? 12.511 -26.824 -18.747 1.00 84.38 186 PRO A O 1
ATOM 1465 N N . MET A 1 187 ? 14.723 -27.055 -19.118 1.00 80.69 187 MET A N 1
ATOM 1466 C CA . MET A 1 187 ? 14.910 -25.713 -19.688 1.00 80.69 187 MET A CA 1
ATOM 1467 C C . MET A 1 187 ? 13.996 -25.476 -20.895 1.00 80.69 187 MET A C 1
ATOM 1469 O O . MET A 1 187 ? 13.289 -24.478 -20.947 1.00 80.69 187 MET A O 1
ATOM 1473 N N . GLU A 1 188 ? 13.904 -26.473 -21.771 1.00 84.44 188 GLU A N 1
ATOM 1474 C CA . GLU A 1 188 ? 13.042 -26.484 -22.957 1.00 84.44 188 GLU A CA 1
ATOM 1475 C C . GLU A 1 188 ? 11.569 -26.187 -22.629 1.00 84.44 188 GLU A C 1
ATOM 1477 O O . GLU A 1 188 ? 10.865 -25.490 -23.362 1.00 84.44 188 GLU A O 1
ATOM 1482 N N . THR A 1 189 ? 11.088 -26.674 -21.480 1.00 85.75 189 THR A N 1
ATOM 1483 C CA . THR A 1 189 ? 9.722 -26.390 -21.038 1.00 85.75 189 THR A CA 1
ATOM 1484 C C . THR A 1 189 ? 9.558 -24.901 -20.747 1.00 85.75 189 THR A C 1
ATOM 1486 O O . THR A 1 189 ? 8.593 -24.305 -21.216 1.00 85.75 189 THR A O 1
ATOM 1489 N N . LEU A 1 190 ? 10.495 -24.288 -20.013 1.00 84.50 190 LEU A N 1
ATOM 1490 C CA . LEU A 1 190 ? 10.460 -22.856 -19.687 1.00 84.50 190 LEU A CA 1
ATOM 1491 C C . LEU A 1 190 ? 10.534 -21.978 -20.938 1.00 84.50 190 LEU A C 1
ATOM 1493 O O . LEU A 1 190 ? 9.728 -21.058 -21.062 1.00 84.50 190 LEU A O 1
ATOM 1497 N N . GLU A 1 191 ? 11.426 -22.310 -21.869 1.00 86.94 191 GLU A N 1
ATOM 1498 C CA . GLU A 1 191 ? 11.574 -21.613 -23.154 1.00 86.94 191 GLU A CA 1
ATOM 1499 C C . GLU A 1 191 ? 10.255 -21.629 -23.943 1.00 86.94 191 GLU A C 1
ATOM 1501 O O . GLU A 1 191 ? 9.774 -20.593 -24.402 1.00 86.94 191 GLU A O 1
ATOM 1506 N N . THR A 1 192 ? 9.580 -22.782 -23.994 1.00 89.81 192 THR A N 1
ATOM 1507 C CA . THR A 1 192 ? 8.283 -22.911 -24.678 1.00 89.81 192 THR A CA 1
ATOM 1508 C C . THR A 1 192 ? 7.197 -22.024 -24.047 1.00 89.81 192 THR A C 1
ATOM 1510 O O . THR A 1 192 ? 6.384 -21.415 -24.755 1.00 89.81 192 THR A O 1
ATOM 1513 N N . TRP A 1 193 ? 7.151 -21.934 -22.710 1.00 87.56 193 TRP A N 1
ATOM 1514 C CA . TRP A 1 193 ? 6.208 -21.050 -22.010 1.00 87.56 193 TRP A CA 1
ATOM 1515 C C . TRP A 1 193 ? 6.501 -19.579 -22.290 1.00 87.56 193 TRP A C 1
ATOM 1517 O O . TRP A 1 193 ? 5.567 -18.806 -22.519 1.00 87.56 193 TRP A O 1
ATOM 1527 N N . GLU A 1 194 ? 7.776 -19.202 -22.279 1.00 89.94 194 GLU A N 1
ATOM 1528 C CA . GLU A 1 194 ? 8.221 -17.843 -22.560 1.00 89.94 194 GLU A CA 1
ATOM 1529 C C . GLU A 1 194 ? 7.819 -17.414 -23.971 1.00 89.94 194 GLU A C 1
ATOM 1531 O O . GLU A 1 194 ? 7.121 -16.410 -24.124 1.00 89.94 194 GLU A O 1
ATOM 1536 N N . GLU A 1 195 ? 8.144 -18.208 -24.992 1.00 92.69 195 GLU A N 1
ATOM 1537 C CA . GLU A 1 195 ? 7.771 -17.907 -26.377 1.00 92.69 195 GLU A CA 1
ATOM 1538 C C . GLU A 1 195 ? 6.261 -17.728 -26.546 1.00 92.69 195 GLU A C 1
ATOM 1540 O O . GLU A 1 195 ? 5.795 -16.812 -27.233 1.00 92.69 195 GLU A O 1
ATOM 1545 N N . ARG A 1 196 ? 5.472 -18.596 -25.905 1.00 89.88 196 ARG A N 1
ATOM 1546 C CA . ARG A 1 196 ? 4.010 -18.527 -25.954 1.00 89.88 196 ARG A CA 1
ATOM 1547 C C . ARG A 1 196 ? 3.483 -17.245 -25.312 1.00 89.88 196 ARG A C 1
ATOM 1549 O O . ARG A 1 196 ? 2.587 -16.618 -25.879 1.00 89.88 196 ARG A O 1
ATOM 1556 N N . LEU A 1 197 ? 4.016 -16.857 -24.154 1.00 89.94 197 LEU A N 1
ATOM 1557 C CA . LEU A 1 197 ? 3.617 -15.636 -23.454 1.00 89.94 197 LEU A CA 1
ATOM 1558 C C . LEU A 1 197 ? 4.033 -14.389 -24.235 1.00 89.94 197 LEU A C 1
ATOM 1560 O O . LEU A 1 197 ? 3.204 -13.506 -24.455 1.00 89.94 197 LEU A O 1
ATOM 1564 N N . LEU A 1 198 ? 5.275 -14.340 -24.720 1.00 91.25 198 LEU A N 1
ATOM 1565 C CA . LEU A 1 198 ? 5.777 -13.229 -25.527 1.00 91.25 198 LEU A CA 1
ATOM 1566 C C . LEU A 1 198 ? 4.944 -13.044 -26.796 1.00 91.25 198 LEU A C 1
ATOM 1568 O O . LEU A 1 198 ? 4.535 -11.924 -27.101 1.00 91.25 198 LEU A O 1
ATOM 1572 N N . ARG A 1 199 ? 4.616 -14.137 -27.498 1.00 92.88 199 ARG A N 1
ATOM 1573 C CA . ARG A 1 199 ? 3.750 -14.102 -28.685 1.00 92.88 199 ARG A CA 1
ATOM 1574 C C . ARG A 1 199 ? 2.325 -13.636 -28.362 1.00 92.88 199 ARG A C 1
ATOM 1576 O O . ARG A 1 199 ? 1.709 -12.954 -29.171 1.00 92.88 199 ARG A O 1
ATOM 1583 N N . PHE A 1 200 ? 1.781 -13.992 -27.202 1.00 91.94 200 PHE A N 1
ATOM 1584 C CA . PHE A 1 200 ? 0.435 -13.573 -26.799 1.00 91.94 200 PHE A CA 1
ATOM 1585 C C . PHE A 1 200 ? 0.361 -12.067 -26.496 1.00 91.94 200 PHE A C 1
ATOM 1587 O O . PHE A 1 200 ? -0.519 -11.361 -27.000 1.00 91.94 200 PHE A O 1
ATOM 1594 N N . PHE A 1 201 ? 1.309 -11.560 -25.705 1.00 93.06 201 PHE A N 1
ATOM 1595 C CA . PHE A 1 201 ? 1.345 -10.150 -25.317 1.00 93.06 201 PHE A CA 1
ATOM 1596 C C . PHE A 1 201 ? 1.847 -9.229 -26.433 1.00 93.06 201 PHE A C 1
ATOM 1598 O O . PHE A 1 201 ? 1.498 -8.050 -26.432 1.00 93.06 201 PHE A O 1
ATOM 1605 N N . SER A 1 202 ? 2.602 -9.745 -27.411 1.00 91.56 202 SER A N 1
ATOM 1606 C CA . SER A 1 202 ? 2.961 -8.969 -28.603 1.00 91.56 202 SER A CA 1
ATOM 1607 C C . SER A 1 202 ? 1.745 -8.656 -29.478 1.00 91.56 202 SER A C 1
ATOM 1609 O O . SER A 1 202 ? 1.660 -7.563 -30.032 1.00 91.56 202 SER A O 1
ATOM 1611 N N . VAL A 1 203 ? 0.777 -9.576 -29.560 1.00 92.88 203 VAL A N 1
ATOM 1612 C CA . VAL A 1 203 ? -0.488 -9.375 -30.288 1.00 92.88 203 VAL A CA 1
ATOM 1613 C C . VAL A 1 203 ? -1.474 -8.537 -29.473 1.00 92.88 203 VAL A C 1
ATOM 1615 O O . VAL A 1 203 ? -2.194 -7.711 -30.029 1.00 92.88 203 VAL A O 1
ATOM 1618 N N . SER A 1 204 ? -1.517 -8.735 -28.152 1.00 88.88 204 SER A N 1
ATOM 1619 C CA . SER A 1 204 ? -2.487 -8.071 -27.275 1.00 88.88 204 SER A CA 1
ATOM 1620 C C . SER A 1 204 ? -1.861 -7.612 -25.947 1.00 88.88 204 SER A C 1
ATOM 1622 O O . SER A 1 204 ? -1.944 -8.313 -24.938 1.00 88.88 204 SER A O 1
ATOM 1624 N N . PRO A 1 205 ? -1.268 -6.401 -25.900 1.00 89.00 205 PRO A N 1
ATOM 1625 C CA . PRO A 1 205 ? -0.515 -5.937 -24.728 1.00 89.00 205 PRO A CA 1
ATOM 1626 C C . PRO A 1 205 ? -1.349 -5.758 -23.453 1.00 89.00 205 PRO A C 1
ATOM 1628 O O . PRO A 1 205 ? -0.808 -5.790 -22.353 1.00 89.00 205 PRO A O 1
ATOM 1631 N N . GLN A 1 206 ? -2.660 -5.540 -23.591 1.00 90.06 206 GLN A N 1
ATOM 1632 C CA . GLN A 1 206 ? -3.581 -5.305 -22.471 1.00 90.06 206 GLN A CA 1
ATOM 1633 C C . GLN A 1 206 ? -4.400 -6.546 -22.085 1.00 90.06 206 GLN A C 1
ATOM 1635 O O . GLN A 1 206 ? -5.260 -6.464 -21.209 1.00 90.06 206 GLN A O 1
ATOM 1640 N N . ALA A 1 207 ? -4.180 -7.686 -22.745 1.00 89.38 207 ALA A N 1
ATOM 1641 C CA . ALA A 1 207 ? -4.938 -8.898 -22.469 1.00 89.38 207 ALA A CA 1
ATOM 1642 C C . ALA A 1 207 ? -4.512 -9.549 -21.145 1.00 89.38 207 ALA A C 1
ATOM 1644 O O . ALA A 1 207 ? -3.377 -9.421 -20.698 1.00 89.38 207 ALA A O 1
ATOM 1645 N N . VAL A 1 208 ? -5.425 -10.290 -20.517 1.00 89.12 208 VAL A N 1
ATOM 1646 C CA . VAL A 1 208 ? -5.132 -11.070 -19.309 1.00 89.12 208 VAL A CA 1
ATOM 1647 C C . VAL A 1 208 ? -4.885 -12.519 -19.717 1.00 89.12 208 VAL A C 1
ATOM 1649 O O . VAL A 1 208 ? -5.783 -13.178 -20.236 1.00 89.12 208 VAL A O 1
ATOM 1652 N N . TYR A 1 209 ? -3.671 -13.024 -19.484 1.00 83.38 209 TYR A N 1
ATOM 1653 C CA . TYR A 1 209 ? -3.348 -14.431 -19.721 1.00 83.38 209 TYR A CA 1
ATOM 1654 C C . TYR A 1 209 ? -3.739 -15.277 -18.505 1.00 83.38 209 TYR A C 1
ATOM 1656 O O . TYR A 1 209 ? -3.113 -15.192 -17.447 1.00 83.38 209 TYR A O 1
ATOM 1664 N N . THR A 1 210 ? -4.763 -16.116 -18.651 1.00 85.31 210 THR A N 1
ATOM 1665 C CA . THR A 1 210 ? -5.159 -17.088 -17.625 1.00 85.31 210 THR A CA 1
ATOM 1666 C C . THR A 1 210 ? -4.610 -18.460 -17.997 1.00 85.31 210 THR A C 1
ATOM 1668 O O . THR A 1 210 ? -5.113 -19.120 -18.904 1.00 85.31 210 THR A O 1
ATOM 1671 N N . ALA A 1 211 ? -3.553 -18.892 -17.306 1.00 75.31 211 ALA A N 1
ATOM 1672 C CA . ALA A 1 211 ? -3.028 -20.243 -17.460 1.00 75.31 211 ALA A CA 1
ATOM 1673 C C . ALA A 1 211 ? -3.988 -21.242 -16.796 1.00 75.31 211 ALA A C 1
ATOM 1675 O O . ALA A 1 211 ? -4.168 -21.218 -15.579 1.00 75.31 211 ALA A O 1
ATOM 1676 N N . MET A 1 212 ? -4.585 -22.129 -17.589 1.00 64.81 212 MET A N 1
ATOM 1677 C CA . MET A 1 212 ? -5.292 -23.300 -17.075 1.00 64.81 212 MET A CA 1
ATOM 1678 C C . MET A 1 212 ? -4.235 -24.340 -16.698 1.00 64.81 212 MET A C 1
ATOM 1680 O O . MET A 1 212 ? -3.737 -25.064 -17.556 1.00 64.81 212 MET A O 1
ATOM 1684 N N . LEU A 1 213 ? -3.819 -24.348 -15.434 1.00 62.62 213 LEU A N 1
ATOM 1685 C CA . LEU A 1 213 ? -3.008 -25.433 -14.893 1.00 62.62 213 LEU A CA 1
ATOM 1686 C C . LEU A 1 213 ? -3.975 -26.492 -14.369 1.00 62.62 213 LEU A C 1
ATOM 1688 O O . LEU A 1 213 ? -4.626 -26.292 -13.342 1.00 62.62 213 LEU A O 1
ATOM 1692 N N . ASP A 1 214 ? -4.101 -27.602 -15.092 1.00 59.09 214 ASP A N 1
ATOM 1693 C CA . ASP A 1 214 ? -4.797 -28.773 -14.574 1.00 59.09 214 ASP A CA 1
ATOM 1694 C C . ASP A 1 214 ? -4.010 -29.290 -13.364 1.00 59.09 214 ASP A C 1
ATOM 1696 O O . ASP A 1 214 ? -2.887 -29.771 -13.498 1.00 59.09 214 ASP A O 1
ATOM 1700 N N . ASN A 1 215 ? -4.586 -29.182 -12.163 1.00 51.66 215 ASN A N 1
ATOM 1701 C CA . ASN A 1 215 ? -3.978 -29.629 -10.900 1.00 51.66 215 ASN A CA 1
ATOM 1702 C C . ASN A 1 215 ? -3.964 -31.166 -10.765 1.00 51.66 215 ASN A C 1
ATOM 1704 O O . ASN A 1 215 ? -4.320 -31.708 -9.718 1.00 51.66 215 ASN A O 1
ATOM 1708 N N . ARG A 1 216 ? -3.614 -31.892 -11.828 1.00 46.78 216 ARG A N 1
ATOM 1709 C CA . ARG A 1 216 ? -3.421 -33.341 -11.782 1.00 46.78 216 ARG A CA 1
ATOM 1710 C C . ARG A 1 216 ? -1.925 -33.632 -11.778 1.00 46.78 216 ARG A C 1
ATOM 1712 O O . ARG A 1 216 ? -1.317 -33.639 -12.845 1.00 46.78 216 ARG A O 1
ATOM 1719 N N . CYS A 1 217 ? -1.406 -33.819 -10.560 1.00 36.94 217 CYS A N 1
ATOM 1720 C CA . CYS A 1 217 ? -0.291 -34.674 -10.110 1.00 36.94 217 CYS A CA 1
ATOM 1721 C C . CYS A 1 217 ? 0.448 -34.017 -8.937 1.00 36.94 217 CYS A C 1
ATOM 1723 O O . CYS A 1 217 ? 1.102 -32.972 -9.148 1.00 36.94 217 CYS A O 1
#

Mean predicted aligned error: 24.12 Å